Protein 6CQS (pdb70)

Secondary structure (DSSP, 8-state):
---EEEETTEEEEEEETTEEEEEEESSSEEEEEEEEETTTEEEEES--SSHHHHHHHHHHHHHHH---EEEEE--SSSHHHHTTHHHHHHTT--EEEEHHHHHHHHHHHHHHHHHHHHHT-STT-HHHHHHHHH------SEEE-GGG-EEEEETTEEEEEE--S-SSSTT--EEEETTTTEEEEETTS-SSS-----TT--TTTHHHHHHGGGGS--SEEEESSSS--STHHHHHHHHH--

B-factor: mean 25.51, std 10.82, range [8.37, 92.21]

Foldseek 3Di:
DDWDDLDPFWIWDCPDVQKIWIWGPLPATWTWIWHDDPQAAIEIFFAALALVVRVSVQVVCCVVRNHHQYAYEFQAQASLRHLNVVNCVVVVHAYEFEVVSVVCCVVCVVVVLVVVLVVQPDPPSVVSSVVSVPRDRDDGDHYDHQQVWDWDADPNFIKTWHFLQFALARRGIWIARLVQQEIERELLFDDDQDNPDRPHGDLVCSLVSLVVCVPRRHQWYHYGHDDDTGPCSSVSSNVNGD

Radius of gyration: 16.43 Å; Cα contacts (8 Å, |Δi|>4): 543; chains: 1; bounding box: 47×38×38 Å

Organism: Sediminispirochaeta smaragdinae (strain DSM 11293 / JCM 15392 / SEBR 4228) (NCBI:txid573413)

Sequence (242 aa):
YPVIRLNDELEVREILPNAFVITHKFPWGGNSLVVLIGEKYAVFVDTPYTPEATENVLDWINKQYGNRQFIEINTGYHVDNLGGNDALLHRNIPIIGSDKTVSSLLRERGEATRQLTMGWLEGPGNEKFLKRHETIPYVGPSQIFQLTEGYHFTVGDEPIEVFFPGETHAPDNIVVYFPERKILFGGCMLRVGNGTGNRADANMDTWKSSSVERLRDFDCVAVIPGHGIRFDPGVIENTISVLP

InterPro domains:
  IPR001279 Metallo-beta-lactamase [PF00753] (72-259)
  IPR001279 Metallo-beta-lactamase [SM00849] (63-259)
  IPR036866 Ribonuclease Z/Hydroxyacylglutathione hydrolase-like [G3DSA:3.60.15.10] (27-276)
  IPR036866 Ribonuclease Z/Hydroxyacylglutathione hydrolase-like [SSF56281] (45-274)
  IPR050855 Metallo-beta-lactamase type 2-like [PTHR42951] (67-264)

Solvent-accessible surface area: 10396 Å² total; per-residue (Å²): 132,120,44,60,163,47,60,146,38,0,14,0,24,74,17,49,108,60,0,0,0,0,6,0,82,8,38,109,26,5,2,1,0,0,0,5,5,62,146,135,67,0,0,0,0,1,3,3,6,0,16,76,2,0,73,60,0,0,74,35,0,25,150,92,70,37,129,29,112,7,33,0,0,0,1,0,3,25,10,15,1,0,0,0,0,26,7,0,81,132,86,136,17,52,2,11,0,0,58,76,0,43,35,7,22,162,123,94,2,100,63,26,18,103,99,17,24,42,185,2,131,31,136,61,38,106,119,32,50,133,63,0,86,73,1,46,42,29,23,11,66,99,94,18,120,18,108,136,13,89,128,30,90,5,47,136,11,42,0,44,2,70,31,1,17,60,0,22,1,16,0,3,0,0,0,17,0,40,116,60,78,1,0,0,1,0,4,0,1,40,46,44,137,30,17,34,92,131,75,20,24,42,59,137,50,0,54,62,4,0,60,144,0,126,135,39,83,22,81,6,0,0,0,1,51,27,75,85,4,61,52,26,0,11,81,32,0,13,83,35,8,116

Nearest PDB structures (foldseek):
  6cqs-assembly1_A  TM=1.004E+00  e=2.040E-53  Sediminispirochaeta smaragdinae DSM 11293
  4bp0-assembly1_A  TM=9.499E-01  e=7.002E-25  Pseudomonas aeruginosa
  5ls3-assembly1_B  TM=9.459E-01  e=1.353E-24  Pseudomonas aeruginosa
  5ls3-assembly2_A  TM=9.105E-01  e=5.697E-24  Pseudomonas aeruginosa
  6xci-assembly1_B  TM=8.335E-01  e=4.197E-17  Klebsiella pneumoniae

Structure (mmCIF, N/CA/C/O backbone):
data_6CQS
#
_entry.id   6CQS
#
_cell.length_a   73.601
_cell.length_b   73.601
_cell.length_c   108.784
_cell.angle_alpha   90.00
_cell.angle_beta   90.00
_cell.angle_gamma   90.00
#
_symmetry.space_group_name_H-M   'P 43 21 2'
#
loop_
_entity.id
_entity.type
_entity.pdbx_description
1 polymer Beta-lactamase
2 non-polymer 'ZINC ION'
3 water water
#
loop_
_atom_site.group_PDB
_atom_site.id
_atom_site.type_symbol
_atom_site.label_atom_id
_atom_site.label_alt_id
_atom_site.label_comp_id
_atom_site.label_asym_id
_atom_site.label_entity_id
_atom_site.label_seq_id
_atom_site.pdbx_PDB_ins_code
_atom_site.Cartn_x
_atom_site.Cartn_y
_atom_site.Cartn_z
_atom_site.occupancy
_atom_site.B_iso_or_equiv
_atom_site.auth_seq_id
_atom_site.auth_comp_id
_atom_site.auth_asym_id
_atom_site.auth_atom_id
_atom_site.pdbx_PDB_model_num
ATOM 1 N N . TYR A 1 5 ? 16.533 13.286 -4.293 1.00 35.75 21 TYR A N 1
ATOM 2 C CA . TYR A 1 5 ? 17.601 12.992 -5.221 1.00 30.65 21 TYR A CA 1
ATOM 3 C C . TYR A 1 5 ? 17.309 13.699 -6.534 1.00 23.36 21 TYR A C 1
ATOM 4 O O . TYR A 1 5 ? 16.142 13.848 -6.914 1.00 26.35 21 TYR A O 1
ATOM 13 N N . PRO A 1 6 ? 18.335 14.176 -7.223 1.00 27.56 22 PRO A N 1
ATOM 14 C CA . PRO A 1 6 ? 18.163 14.526 -8.635 1.00 23.14 22 PRO A CA 1
ATOM 15 C C . PRO A 1 6 ? 17.482 13.382 -9.367 1.00 23.50 22 PRO A C 1
ATOM 16 O O . PRO A 1 6 ? 17.748 12.211 -9.094 1.00 24.31 22 PRO A O 1
ATOM 20 N N . VAL A 1 7 ? 16.592 13.717 -10.297 1.00 19.80 23 VAL A N 1
ATOM 21 C CA . VAL A 1 7 ? 15.856 12.710 -11.054 1.00 18.91 23 VAL A CA 1
ATOM 22 C C . VAL A 1 7 ? 16.210 12.855 -12.519 1.00 22.05 23 VAL A C 1
ATOM 23 O O . VAL A 1 7 ? 16.020 13.931 -13.105 1.00 18.73 23 VAL A O 1
ATOM 27 N N . ILE A 1 8 ? 16.713 11.776 -13.113 1.00 21.97 24 ILE A N 1
ATOM 28 C CA . ILE A 1 8 ? 16.924 11.710 -14.551 1.00 22.42 24 ILE A CA 1
ATOM 29 C C . ILE A 1 8 ? 15.671 11.099 -15.163 1.00 22.67 24 ILE A C 1
ATOM 30 O O . ILE A 1 8 ? 15.313 9.959 -14.849 1.00 22.23 24 ILE A O 1
ATOM 35 N N . ARG A 1 9 ? 14.991 11.843 -16.030 1.00 18.42 25 ARG A N 1
ATOM 36 C CA . ARG A 1 9 ? 13.794 11.322 -16.689 1.00 19.09 25 ARG A CA 1
ATOM 37 C C . ARG A 1 9 ? 14.187 10.866 -18.089 1.00 21.85 25 ARG A C 1
ATOM 38 O O . ARG A 1 9 ? 14.352 11.679 -19.003 1.00 24.77 25 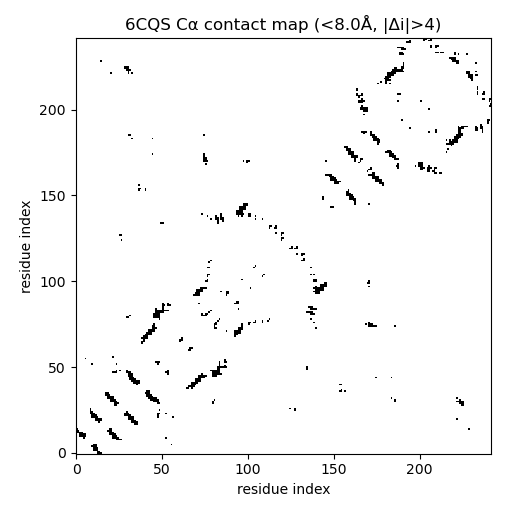ARG A O 1
ATOM 46 N N . LEU A 1 10 ? 14.372 9.555 -18.250 1.00 17.76 26 LEU A N 1
ATOM 47 C CA . LEU A 1 10 ? 14.745 9.050 -19.567 1.00 16.89 26 LEU A CA 1
ATOM 48 C C . LEU A 1 10 ? 13.598 9.237 -20.547 1.00 23.76 26 LEU A C 1
ATOM 49 O O . LEU A 1 10 ? 13.819 9.559 -21.717 1.00 25.61 26 LEU A O 1
ATOM 54 N N . ASN A 1 11 ? 12.383 9.080 -20.060 1.00 20.68 27 ASN A N 1
ATOM 55 C CA . ASN A 1 11 ? 11.184 9.315 -20.843 1.00 22.32 27 ASN A CA 1
ATOM 56 C C . ASN A 1 11 ? 10.014 9.505 -19.896 1.00 25.76 27 ASN A C 1
ATOM 57 O O . ASN A 1 11 ? 10.188 9.596 -18.709 1.00 23.24 27 ASN A O 1
ATOM 62 N N . ASP A 1 12 ? 8.808 9.501 -20.423 1.00 25.27 28 ASP A N 1
ATOM 63 C CA . ASP A 1 12 ? 7.631 9.711 -19.601 1.00 31.13 28 ASP A CA 1
ATOM 64 C C . ASP A 1 12 ? 7.375 8.649 -18.529 1.00 24.67 28 ASP A C 1
ATOM 65 O O . ASP A 1 12 ? 6.730 8.928 -17.534 1.00 30.79 28 ASP A O 1
ATOM 70 N N . GLU A 1 13 ? 7.800 7.422 -18.786 1.00 24.61 29 GLU A N 1
ATOM 71 C CA . GLU A 1 13 ? 7.595 6.325 -17.860 1.00 21.02 29 GLU A CA 1
ATOM 72 C C . GLU A 1 13 ? 8.807 5.945 -17.023 1.00 17.70 29 GLU A C 1
ATOM 73 O O . GLU A 1 13 ? 8.683 5.142 -16.140 1.00 17.46 29 GLU A O 1
ATOM 79 N N . LEU A 1 14 ? 9.959 6.527 -17.303 1.00 16.14 30 LEU A N 1
ATOM 80 C CA . LEU A 1 14 ? 11.177 6.075 -16.673 1.00 16.46 30 LEU A CA 1
ATOM 81 C C . LEU A 1 14 ? 12.008 7.100 -15.974 1.00 22.04 30 LEU A C 1
ATOM 82 O O . LEU A 1 14 ? 12.442 8.033 -16.564 1.00 19.20 30 LEU A O 1
ATOM 87 N N . GLU A 1 15 ? 12.267 6.847 -14.715 1.00 16.83 31 GLU A N 1
ATOM 88 C CA . GLU A 1 15 ? 13.065 7.741 -13.891 1.00 22.29 31 GLU A CA 1
ATOM 89 C C . GLU A 1 15 ? 14.266 6.990 -13.335 1.00 20.85 31 GLU A C 1
ATOM 90 O O . GLU A 1 15 ? 14.168 5.803 -13.006 1.00 18.86 31 GLU A O 1
ATOM 96 N N . VAL A 1 16 ? 15.390 7.697 -13.196 1.00 18.88 32 VAL A N 1
ATOM 97 C CA . VAL A 1 16 ? 16.620 7.136 -12.645 1.00 18.61 32 VAL A CA 1
ATOM 98 C C . VAL A 1 16 ? 17.140 8.055 -11.548 1.00 20.66 32 VAL A C 1
ATOM 99 O O . VAL A 1 16 ? 17.267 9.266 -11.757 1.00 18.49 32 VAL A O 1
ATOM 103 N N . ARG A 1 17 ? 17.466 7.484 -10.388 1.00 15.60 33 ARG A N 1
ATOM 104 C CA . ARG A 1 17 ? 18.044 8.267 -9.302 1.00 19.81 33 ARG A CA 1
ATOM 105 C C . ARG A 1 17 ? 19.360 7.640 -8.872 1.00 21.07 33 ARG A C 1
ATOM 106 O O . ARG A 1 17 ? 19.402 6.449 -8.552 1.00 16.96 33 ARG A O 1
ATOM 114 N N . GLU A 1 18 ? 20.434 8.432 -8.860 1.00 17.49 34 GLU A N 1
ATOM 115 C CA . GLU A 1 18 ? 21.726 7.951 -8.378 1.00 20.28 34 GLU A CA 1
ATOM 116 C C . GLU A 1 18 ? 21.748 8.132 -6.863 1.00 23.88 34 GLU A C 1
ATOM 117 O O . GLU A 1 18 ? 22.079 9.205 -6.355 1.00 25.75 34 GLU A O 1
ATOM 123 N N . ILE A 1 19 ? 21.391 7.085 -6.125 1.00 19.02 35 ILE A N 1
ATOM 124 C CA . ILE A 1 19 ? 21.201 7.266 -4.689 1.00 20.25 35 ILE A CA 1
ATOM 125 C C . ILE A 1 19 ? 22.505 7.166 -3.912 1.00 24.13 35 ILE A C 1
ATOM 126 O O . ILE A 1 19 ? 22.590 7.689 -2.794 1.00 24.29 35 ILE A O 1
ATOM 131 N N . LEU A 1 20 ? 23.510 6.509 -4.466 1.00 20.72 36 LEU A N 1
ATOM 132 C CA . LEU A 1 20 ? 24.866 6.464 -3.952 1.00 25.02 36 LEU A CA 1
ATOM 133 C C . LEU A 1 20 ? 25.759 6.504 -5.175 1.00 28.98 36 LEU A C 1
ATOM 134 O O . LEU A 1 20 ? 25.284 6.274 -6.295 1.00 26.06 36 LEU A O 1
ATOM 139 N N . PRO A 1 21 ? 27.051 6.819 -5.014 1.00 23.21 37 PRO A N 1
ATOM 140 C CA . PRO A 1 21 ? 27.934 6.801 -6.186 1.00 23.09 37 PRO A CA 1
ATOM 141 C C . PRO A 1 21 ? 27.821 5.492 -6.957 1.00 25.55 37 PRO A C 1
ATOM 142 O O . PRO A 1 21 ? 28.061 4.409 -6.415 1.00 24.55 37 PRO A O 1
ATOM 146 N N . ASN A 1 22 ? 27.408 5.592 -8.219 1.00 21.21 38 ASN A N 1
ATOM 147 C CA . ASN A 1 22 ? 27.338 4.470 -9.152 1.00 21.12 38 ASN A CA 1
ATOM 148 C C . ASN A 1 22 ? 26.259 3.457 -8.792 1.00 23.13 38 ASN A C 1
ATOM 149 O O . ASN A 1 22 ? 26.306 2.311 -9.255 1.00 21.31 38 ASN A O 1
ATOM 154 N N . ALA A 1 23 ? 25.271 3.852 -7.995 1.00 20.86 39 ALA A N 1
ATOM 155 C CA . ALA A 1 23 ? 24.131 3.000 -7.670 1.00 18.52 39 ALA A CA 1
ATOM 156 C C . ALA A 1 23 ? 22.863 3.737 -8.062 1.00 16.38 39 ALA A C 1
ATOM 157 O O . ALA A 1 23 ? 22.565 4.802 -7.510 1.00 19.23 39 ALA A O 1
ATOM 159 N N . PHE A 1 24 ? 22.118 3.172 -9.007 1.00 16.64 40 PHE A N 1
ATOM 160 C CA . PHE A 1 24 ? 21.001 3.856 -9.646 1.00 17.86 40 PHE A CA 1
ATOM 161 C C . PHE A 1 24 ? 19.720 3.083 -9.392 1.00 17.52 40 PHE A C 1
ATOM 162 O O . PHE A 1 24 ? 19.611 1.916 -9.788 1.00 16.79 40 PHE A O 1
ATOM 170 N N . VAL A 1 25 ? 18.745 3.725 -8.756 1.00 13.68 41 VAL A N 1
ATOM 171 C CA . VAL A 1 25 ? 17.408 3.147 -8.667 1.00 14.37 41 VAL A CA 1
ATOM 172 C C . VAL A 1 25 ? 16.620 3.553 -9.903 1.00 15.61 41 VAL A C 1
ATOM 173 O O . VAL A 1 25 ? 16.474 4.745 -10.208 1.00 17.80 41 VAL A O 1
ATOM 177 N N . ILE A 1 26 ? 16.118 2.555 -10.608 1.00 13.20 42 ILE A N 1
ATOM 178 C CA . ILE A 1 26 ? 15.337 2.722 -11.821 1.00 13.49 42 ILE A CA 1
ATOM 179 C C . ILE A 1 26 ? 13.878 2.583 -11.436 1.00 14.46 42 ILE A C 1
ATOM 180 O O . ILE A 1 26 ? 13.467 1.519 -10.959 1.00 15.13 42 ILE A O 1
ATOM 185 N N . THR A 1 27 ? 13.082 3.626 -11.664 1.00 14.11 43 THR A N 1
ATOM 186 C CA . THR A 1 27 ? 11.655 3.567 -11.373 1.00 12.69 43 THR A CA 1
ATOM 187 C C . THR A 1 27 ? 10.914 3.622 -12.691 1.00 16.63 43 THR A C 1
ATOM 188 O O . THR A 1 27 ? 10.993 4.617 -13.426 1.00 17.80 43 THR A O 1
ATOM 192 N N . HIS A 1 28 ? 10.229 2.533 -13.004 1.00 13.90 44 HIS A N 1
ATOM 193 C CA . HIS A 1 28 ? 9.430 2.433 -14.212 1.00 12.62 44 HIS A CA 1
ATOM 194 C C . HIS A 1 28 ? 7.965 2.500 -13.803 1.00 15.59 44 HIS A C 1
ATOM 195 O O . HIS A 1 28 ? 7.528 1.746 -12.929 1.00 15.63 44 HIS A O 1
ATOM 202 N N . LYS A 1 29 ? 7.207 3.396 -14.411 1.00 14.37 45 LYS A N 1
ATOM 203 C CA . LYS A 1 29 ? 5.812 3.553 -14.090 1.00 15.32 45 LYS A CA 1
ATOM 204 C C . LYS A 1 29 ? 5.004 2.935 -15.191 1.00 19.06 45 LYS A C 1
ATOM 205 O O . LYS A 1 29 ? 4.915 3.483 -16.262 1.00 18.91 45 LYS A O 1
ATOM 211 N N . PHE A 1 30 ? 4.393 1.796 -14.909 1.00 15.11 46 PHE A N 1
ATOM 212 C CA . PHE A 1 30 ? 3.692 1.102 -15.961 1.00 16.16 46 PHE A CA 1
ATOM 213 C C . PHE A 1 30 ? 2.430 0.320 -15.610 1.00 18.48 46 PHE A C 1
ATOM 214 O O . PHE A 1 30 ? 2.364 -0.855 -15.851 1.00 18.37 46 PHE A O 1
ATOM 222 N N . PRO A 1 31 ? 1.413 1.004 -15.074 1.00 17.77 47 PRO A N 1
ATOM 223 C CA . PRO A 1 31 ? 1.367 2.434 -14.760 1.00 18.45 47 PRO A CA 1
ATOM 224 C C . PRO A 1 31 ? 1.907 2.726 -13.362 1.00 17.84 47 PRO A C 1
ATOM 225 O O . PRO A 1 31 ? 2.365 3.837 -13.130 1.00 19.42 47 PRO A O 1
ATOM 229 N N . TRP A 1 32 ? 1.843 1.737 -12.465 1.00 17.83 48 TRP A N 1
ATOM 230 C CA . TRP A 1 32 ? 2.406 1.859 -11.124 1.00 21.17 48 TRP A CA 1
ATOM 231 C C . TRP A 1 32 ? 3.919 2.000 -11.175 1.00 19.14 48 TRP A C 1
ATOM 232 O O . TRP A 1 32 ? 4.594 1.407 -12.020 1.00 18.84 48 TRP A O 1
ATOM 243 N N . GLY A 1 33 ? 4.465 2.696 -10.205 1.00 15.87 49 GLY A N 1
ATOM 244 C CA . GLY A 1 33 ? 5.885 2.789 -10.162 1.00 16.50 49 GLY A CA 1
ATOM 245 C C . GLY A 1 33 ? 6.487 1.544 -9.528 1.00 21.17 49 GLY A C 1
ATOM 246 O O . GLY A 1 33 ? 6.077 1.117 -8.486 1.00 17.18 49 GLY A O 1
ATOM 247 N N . GLY A 1 34 ? 7.422 0.930 -10.229 1.00 15.28 50 GLY A N 1
ATOM 248 C CA . GLY A 1 34 ? 8.176 -0.186 -9.686 1.00 14.12 50 GLY A CA 1
ATOM 249 C C . GLY A 1 34 ? 9.668 0.060 -9.816 1.00 15.70 50 GLY A C 1
ATOM 250 O O . GLY A 1 34 ? 10.128 0.694 -10.763 1.00 16.89 50 GLY A O 1
ATOM 251 N N . ASN A 1 35 ? 10.427 -0.467 -8.852 1.00 13.67 51 ASN A N 1
ATOM 252 C CA . ASN A 1 35 ? 11.860 -0.189 -8.758 1.00 12.34 51 ASN A CA 1
ATOM 253 C C . ASN A 1 35 ? 12.735 -1.370 -9.170 1.00 14.25 51 ASN A C 1
ATOM 254 O O . ASN A 1 35 ? 12.418 -2.533 -8.891 1.00 14.48 51 ASN A O 1
ATOM 259 N N . SER A 1 36 ? 13.867 -1.040 -9.796 1.00 12.26 52 SER A N 1
ATOM 260 C CA . SER A 1 36 ? 14.973 -1.958 -10.012 1.00 11.29 52 SER A CA 1
ATOM 261 C C . SER A 1 36 ? 16.250 -1.164 -9.742 1.00 12.39 52 SER A C 1
ATOM 262 O O . SER A 1 36 ? 16.212 0.049 -9.510 1.00 14.50 52 SER A O 1
ATOM 265 N N . LEU A 1 37 ? 17.390 -1.842 -9.774 1.00 11.88 53 LEU A N 1
ATOM 266 C CA . LEU A 1 37 ? 18.632 -1.209 -9.334 1.00 12.33 53 LEU A CA 1
ATOM 267 C C . LEU A 1 37 ? 19.764 -1.591 -10.276 1.00 16.61 53 LEU A C 1
ATOM 268 O O . LEU A 1 37 ? 19.896 -2.768 -10.622 1.00 15.32 53 LEU A O 1
ATOM 273 N N . VAL A 1 38 ? 20.577 -0.611 -10.678 1.00 14.94 54 VAL A N 1
ATOM 274 C CA . VAL A 1 38 ? 21.809 -0.855 -11.432 1.00 13.52 54 VAL A CA 1
ATOM 275 C C . VAL A 1 38 ? 22.983 -0.387 -10.577 1.00 18.23 54 VAL A C 1
ATOM 276 O O . VAL A 1 38 ? 23.012 0.774 -10.147 1.00 16.65 54 VAL A O 1
ATOM 280 N N . VAL A 1 39 ? 23.945 -1.279 -10.337 1.00 15.18 55 VAL A N 1
ATOM 281 C CA . VAL A 1 39 ? 25.172 -0.944 -9.610 1.00 15.52 55 VAL A CA 1
ATOM 282 C C . VAL A 1 39 ? 26.336 -1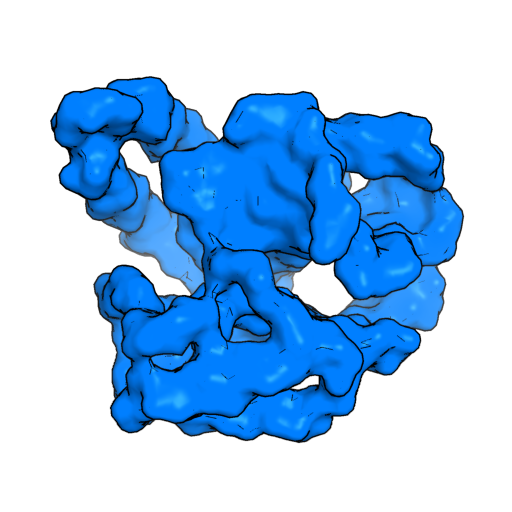.142 -10.569 1.00 17.48 55 VAL A C 1
ATOM 283 O O . VAL A 1 39 ? 26.535 -2.250 -11.080 1.00 17.58 55 VAL A O 1
ATOM 287 N N . LEU A 1 40 ? 27.107 -0.079 -10.812 1.00 17.73 56 LEU A N 1
ATOM 288 C CA . LEU A 1 40 ? 28.287 -0.188 -11.671 1.00 17.66 56 LEU A CA 1
ATOM 289 C C . LEU A 1 40 ? 29.474 -0.708 -10.869 1.00 22.37 56 LEU A C 1
ATOM 290 O O . LEU A 1 40 ? 29.755 -0.221 -9.772 1.00 21.93 56 LEU A O 1
ATOM 295 N N . ILE A 1 41 ? 30.184 -1.699 -11.390 1.00 23.44 57 ILE A N 1
ATOM 296 C CA . ILE A 1 41 ? 31.303 -2.316 -10.676 1.00 23.04 57 ILE A CA 1
ATOM 297 C C . ILE A 1 41 ? 32.532 -2.240 -11.531 1.00 24.69 57 ILE A C 1
ATOM 298 O O . ILE A 1 41 ? 32.547 -2.729 -12.629 1.00 23.92 57 ILE A O 1
ATOM 303 N N . GLY A 1 42 ? 33.546 -1.511 -11.068 1.00 25.49 58 GLY A N 1
ATOM 304 C CA . GLY A 1 42 ? 34.714 -1.265 -11.885 1.00 29.74 58 GLY A CA 1
ATOM 305 C C . GLY A 1 42 ? 34.362 -0.446 -13.113 1.00 28.01 58 GLY A C 1
ATOM 306 O O . GLY A 1 42 ? 33.398 0.328 -13.137 1.00 27.02 58 GLY A O 1
ATOM 307 N N . GLU A 1 43 ? 35.102 -0.663 -14.184 1.00 28.61 59 GLU A N 1
ATOM 308 C CA . GLU A 1 43 ? 34.824 0.043 -15.415 1.00 33.48 59 GLU A CA 1
ATOM 309 C C . GLU A 1 43 ? 34.103 -0.832 -16.427 1.00 26.23 59 GLU A C 1
ATOM 310 O O . GLU A 1 43 ? 33.609 -0.359 -17.408 1.00 29.01 59 GLU A O 1
ATOM 316 N N . LYS A 1 44 ? 33.983 -2.104 -16.130 1.00 24.60 60 LYS A N 1
ATOM 317 C CA . LYS A 1 44 ? 33.524 -3.021 -17.154 1.00 29.28 60 LYS A CA 1
ATOM 318 C C . LYS A 1 44 ? 32.234 -3.753 -16.817 1.00 25.34 60 LYS A C 1
ATOM 319 O O . LYS A 1 44 ? 31.653 -4.372 -17.716 1.00 22.16 60 LYS A O 1
ATOM 325 N N . TYR A 1 45 ? 31.756 -3.689 -15.577 1.00 20.47 61 TYR A N 1
ATOM 326 C CA . TYR A 1 45 ? 30.648 -4.523 -15.137 1.00 18.83 61 TYR A CA 1
ATOM 327 C C . TYR A 1 45 ? 29.494 -3.696 -14.585 1.00 17.91 61 TYR A C 1
ATOM 328 O O . TYR A 1 45 ? 29.635 -2.520 -14.243 1.00 23.53 61 TYR A O 1
ATOM 337 N N . ALA A 1 46 ? 28.338 -4.345 -14.493 1.00 18.85 62 ALA A N 1
ATOM 338 C CA . ALA A 1 46 ? 27.180 -3.739 -13.854 1.00 17.49 62 ALA A CA 1
ATOM 339 C C . ALA A 1 46 ? 26.266 -4.861 -13.404 1.00 18.25 62 ALA A C 1
ATOM 340 O O . ALA A 1 46 ? 26.130 -5.865 -14.100 1.00 20.19 62 ALA A O 1
ATOM 342 N N . VAL A 1 47 ? 25.668 -4.700 -12.232 1.00 13.54 63 VAL A N 1
ATOM 343 C CA . VAL A 1 47 ? 24.684 -5.640 -11.720 1.00 16.58 63 VAL A CA 1
ATOM 344 C C . VAL A 1 47 ? 23.330 -4.947 -11.746 1.00 17.14 63 VAL A C 1
ATOM 345 O O . VAL A 1 47 ? 23.197 -3.810 -11.285 1.00 17.00 63 VAL A O 1
ATOM 349 N N . PHE A 1 48 ? 22.340 -5.636 -12.298 1.00 13.07 64 PHE A N 1
ATOM 350 C CA . PHE A 1 48 ? 20.966 -5.174 -12.450 1.00 13.30 64 PHE A CA 1
ATOM 351 C C . PHE A 1 48 ? 20.117 -6.057 -11.549 1.00 14.98 64 PHE A C 1
ATOM 352 O O . PHE A 1 48 ? 20.086 -7.278 -11.740 1.00 15.29 64 PHE A O 1
ATOM 360 N N . VAL A 1 49 ? 19.470 -5.468 -10.545 1.00 12.71 65 VAL A N 1
ATOM 361 C CA . VAL A 1 49 ? 18.601 -6.218 -9.644 1.00 11.51 65 VAL A CA 1
ATOM 362 C C . VAL A 1 49 ? 17.169 -5.846 -10.007 1.00 13.04 65 VAL A C 1
ATOM 363 O O . VAL A 1 49 ? 16.801 -4.665 -9.974 1.00 13.42 65 VAL A O 1
ATOM 367 N N . ASP A 1 50 ? 16.442 -6.849 -10.463 1.00 13.97 66 ASP A N 1
ATOM 368 C CA . ASP A 1 50 ? 15.106 -6.701 -10.984 1.00 13.33 66 ASP A CA 1
ATOM 369 C C . ASP A 1 50 ? 15.225 -5.990 -12.338 1.00 14.41 66 ASP A C 1
ATOM 370 O O . ASP A 1 50 ? 16.285 -5.629 -12.785 1.00 13.40 66 ASP A O 1
ATOM 375 N N . THR A 1 51 ? 14.086 -5.754 -12.954 1.00 13.36 67 THR A N 1
ATOM 376 C CA . THR A 1 51 ? 14.063 -5.040 -14.208 1.00 12.25 67 THR A CA 1
ATOM 377 C C . THR A 1 51 ? 12.838 -4.166 -14.238 1.00 12.76 67 THR A C 1
ATOM 378 O O . THR A 1 51 ? 11.957 -4.271 -13.390 1.00 13.19 67 THR A O 1
ATOM 382 N N . PRO A 1 52 ? 12.743 -3.318 -15.270 1.00 13.22 68 PRO A N 1
ATOM 383 C CA . PRO A 1 52 ? 11.508 -2.560 -15.460 1.00 12.63 68 PRO A CA 1
ATOM 384 C C . PRO A 1 52 ? 10.400 -3.490 -16.001 1.00 15.53 68 PRO A C 1
ATOM 385 O O . PRO A 1 52 ? 10.614 -4.613 -16.464 1.00 25.15 68 PRO A O 1
ATOM 389 N N . TYR A 1 53 ? 9.182 -2.996 -15.998 1.00 13.74 69 TYR A N 1
ATOM 390 C CA . TYR A 1 53 ? 8.083 -3.837 -16.431 1.00 13.94 69 TYR A CA 1
ATOM 391 C C . TYR A 1 53 ? 8.201 -4.393 -17.852 1.00 17.08 69 TYR A C 1
ATOM 392 O O . TYR A 1 53 ? 7.628 -5.416 -18.151 1.00 14.53 69 TYR A O 1
ATOM 401 N N . THR A 1 54 ? 8.940 -3.716 -18.712 1.00 12.16 70 THR A N 1
ATOM 402 C CA . THR A 1 54 ? 8.928 -4.113 -20.111 1.00 13.58 70 THR A CA 1
ATOM 403 C C . THR A 1 54 ? 10.338 -4.267 -20.655 1.00 14.38 70 THR A C 1
ATOM 404 O O . THR A 1 54 ? 11.272 -3.622 -20.172 1.00 13.53 70 THR A O 1
ATOM 408 N N . PRO A 1 55 ? 10.507 -5.092 -21.695 1.00 13.49 71 PRO A N 1
ATOM 409 C CA . PRO A 1 55 ? 11.818 -5.155 -22.365 1.00 12.93 71 PRO A CA 1
ATOM 410 C C . PRO A 1 55 ? 12.254 -3.817 -22.946 1.00 13.68 71 PRO A C 1
ATOM 411 O O . PRO A 1 55 ? 13.439 -3.469 -22.845 1.00 14.16 71 PRO A O 1
ATOM 415 N N . GLU A 1 56 ? 11.332 -3.065 -23.529 1.00 13.58 72 GLU A N 1
ATOM 416 C CA . GLU A 1 56 ? 11.694 -1.779 -24.109 1.00 15.49 72 GLU A CA 1
ATOM 417 C C . GLU A 1 56 ? 12.233 -0.786 -23.065 1.00 15.31 72 GLU A C 1
ATOM 418 O O . GLU A 1 56 ? 13.190 -0.086 -23.301 1.00 15.11 72 GLU A O 1
ATOM 424 N N . ALA A 1 57 ? 11.585 -0.720 -21.918 1.00 14.35 73 ALA A N 1
ATOM 425 C CA . ALA A 1 57 ? 12.103 0.144 -20.861 1.00 16.46 73 ALA A CA 1
ATOM 426 C C . ALA A 1 57 ? 13.453 -0.356 -20.370 1.00 16.75 73 ALA A C 1
ATOM 427 O O . ALA A 1 57 ? 14.354 0.440 -20.072 1.00 14.49 73 ALA A O 1
ATOM 429 N N . THR A 1 58 ? 13.609 -1.674 -20.278 1.00 12.25 74 THR A N 1
ATOM 430 C CA . THR A 1 58 ? 14.888 -2.239 -19.861 1.00 12.78 74 THR A CA 1
ATOM 431 C C . THR A 1 58 ? 15.986 -1.885 -20.855 1.00 12.61 74 THR A C 1
ATOM 432 O O . THR A 1 58 ? 17.079 -1.468 -20.460 1.00 13.69 74 THR A O 1
ATOM 436 N N . GLU A 1 59 ? 15.689 -1.984 -22.151 1.00 13.80 75 GLU A N 1
ATOM 437 C CA . GLU A 1 59 ? 16.643 -1.554 -23.172 1.00 16.50 75 GLU A CA 1
ATOM 438 C C . GLU A 1 59 ? 17.017 -0.087 -23.016 1.00 17.13 75 GLU A C 1
ATOM 439 O O . GLU A 1 59 ? 18.185 0.282 -23.178 1.00 17.10 75 GLU A O 1
ATOM 445 N N . ASN A 1 60 ? 16.039 0.771 -22.724 1.00 15.45 76 ASN A N 1
ATOM 446 C CA . ASN A 1 60 ? 16.349 2.183 -22.522 1.00 17.07 76 ASN A CA 1
ATOM 447 C C . ASN A 1 60 ? 17.360 2.366 -21.402 1.00 18.78 76 ASN A C 1
ATOM 448 O O . ASN A 1 60 ? 18.283 3.184 -21.516 1.00 15.82 76 ASN A O 1
ATOM 453 N N . VAL A 1 61 ? 17.201 1.611 -20.310 1.00 15.50 77 VAL A N 1
ATOM 454 C CA . VAL A 1 61 ? 18.133 1.712 -19.189 1.00 14.01 77 VAL A CA 1
ATOM 455 C C . VAL A 1 61 ? 19.508 1.205 -19.590 1.00 15.34 77 VAL A C 1
ATOM 456 O O . VAL A 1 61 ? 20.525 1.853 -19.315 1.00 15.21 77 VAL A O 1
ATOM 460 N N . LEU A 1 62 ? 19.563 0.027 -20.224 1.00 15.07 78 LEU A N 1
ATOM 461 C CA . LEU A 1 62 ? 20.848 -0.531 -20.642 1.00 18.08 78 LEU A CA 1
ATOM 462 C C . LEU A 1 62 ? 21.591 0.430 -21.562 1.00 19.71 78 LEU A C 1
ATOM 463 O O . LEU A 1 62 ? 22.797 0.660 -21.397 1.00 17.50 78 LEU A O 1
ATOM 468 N N . ASP A 1 63 ? 20.887 0.998 -22.546 1.00 14.28 79 ASP A N 1
ATOM 469 C CA . ASP A 1 63 ? 21.538 1.907 -23.494 1.00 15.16 79 ASP A CA 1
ATOM 470 C C . ASP A 1 63 ? 22.043 3.158 -22.797 1.00 19.51 79 ASP A C 1
ATOM 471 O O . ASP A 1 63 ? 23.121 3.673 -23.121 1.00 18.27 79 ASP A O 1
ATOM 476 N N . TRP A 1 64 ? 21.266 3.682 -21.853 1.00 16.46 80 TRP A N 1
ATOM 477 C CA . TRP A 1 64 ? 21.687 4.891 -21.158 1.00 15.90 80 TRP A CA 1
ATOM 478 C C . TRP A 1 64 ? 22.936 4.630 -20.327 1.00 18.25 80 TRP A C 1
ATOM 479 O O . TRP A 1 64 ? 23.909 5.394 -20.386 1.00 18.48 80 TRP A O 1
ATOM 490 N N . ILE A 1 65 ? 22.926 3.542 -19.551 1.00 15.71 81 ILE A N 1
ATOM 491 C CA . ILE A 1 65 ? 24.083 3.193 -18.730 1.00 18.52 81 ILE A CA 1
ATOM 492 C C . ILE A 1 65 ? 25.321 3.025 -19.601 1.00 17.25 81 ILE A C 1
ATOM 493 O O . ILE A 1 65 ? 26.406 3.527 -19.275 1.00 19.80 81 ILE A O 1
ATOM 498 N N . ASN A 1 66 ? 25.180 2.297 -20.713 1.00 16.02 82 ASN A N 1
ATOM 499 C CA . ASN A 1 66 ? 26.324 2.017 -21.573 1.00 16.42 82 ASN A CA 1
ATOM 500 C C . ASN A 1 66 ? 26.891 3.293 -22.181 1.00 22.59 82 ASN A C 1
ATOM 501 O O . ASN A 1 66 ? 28.116 3.453 -22.270 1.00 23.85 82 ASN A O 1
ATOM 506 N N . LYS A 1 67 ? 26.013 4.195 -22.586 1.00 24.20 83 LYS A N 1
ATOM 507 C CA . LYS A 1 67 ? 26.446 5.444 -23.185 1.00 27.16 83 LYS A CA 1
ATOM 508 C C . LYS A 1 67 ? 27.049 6.415 -22.172 1.00 22.85 83 LYS A C 1
ATOM 509 O O . LYS A 1 67 ? 27.985 7.142 -22.494 1.00 24.52 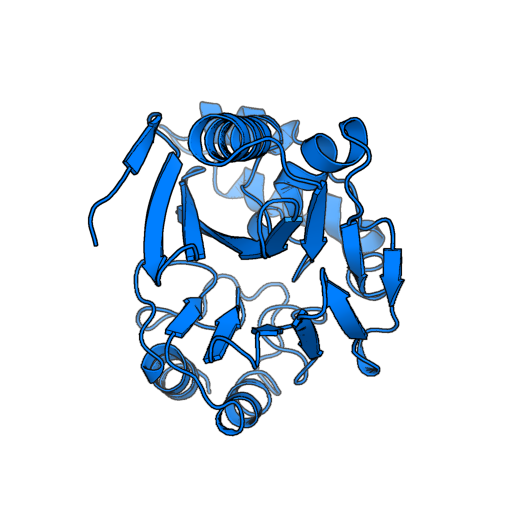83 LYS A O 1
ATOM 515 N N . GLN A 1 68 ? 26.527 6.416 -20.950 1.00 18.12 84 GLN A N 1
ATOM 516 C CA . GLN A 1 68 ? 27.017 7.338 -19.928 1.00 21.31 84 GLN A CA 1
ATOM 517 C C . GLN A 1 68 ? 28.275 6.823 -19.249 1.00 23.04 84 GLN A C 1
ATOM 518 O O . GLN A 1 68 ? 29.123 7.626 -18.833 1.00 22.32 84 GLN A O 1
ATOM 524 N N . TYR A 1 69 ? 28.420 5.502 -19.120 1.00 19.43 85 TYR A N 1
ATOM 525 C CA . TYR A 1 69 ? 29.468 4.927 -18.284 1.00 21.90 85 TYR A CA 1
ATOM 526 C C . TYR A 1 69 ? 30.348 3.915 -19.010 1.00 23.99 85 TYR A C 1
ATOM 527 O O . TYR A 1 69 ? 31.206 3.295 -18.372 1.00 26.97 85 TYR A O 1
ATOM 536 N N . GLY A 1 70 ? 30.196 3.761 -20.320 1.00 23.23 86 GLY A N 1
ATOM 537 C CA . GLY A 1 70 ? 30.976 2.779 -21.049 1.00 26.02 86 GLY A CA 1
ATOM 538 C C . GLY A 1 70 ? 30.249 1.453 -21.109 1.00 24.89 86 GLY A C 1
ATOM 539 O O . GLY A 1 70 ? 29.532 1.104 -20.166 1.00 21.93 86 GLY A O 1
ATOM 540 N N . ASN A 1 71 ? 30.401 0.721 -22.215 1.00 25.53 87 ASN A N 1
ATOM 541 C CA . ASN A 1 71 ? 29.694 -0.548 -22.366 1.00 27.69 87 ASN A CA 1
ATOM 542 C C . ASN A 1 71 ? 30.032 -1.488 -21.220 1.00 25.63 87 ASN A C 1
ATOM 543 O O . ASN A 1 71 ? 31.202 -1.661 -20.867 1.00 25.10 87 ASN A O 1
ATOM 548 N N . ARG A 1 72 ? 29.001 -2.085 -20.629 1.00 19.78 88 ARG A N 1
ATOM 549 C CA . ARG A 1 72 ? 29.160 -2.947 -19.470 1.00 21.99 88 ARG A CA 1
ATOM 550 C C . ARG A 1 72 ? 28.774 -4.383 -19.795 1.00 20.80 88 ARG A C 1
ATOM 551 O O . ARG A 1 72 ? 27.873 -4.644 -20.600 1.00 21.84 88 ARG A O 1
ATOM 559 N N . GLN A 1 73 ? 29.466 -5.316 -19.148 1.00 17.98 89 GLN A N 1
ATOM 560 C CA . GLN A 1 73 ? 28.979 -6.683 -19.032 1.00 21.71 89 GLN A CA 1
ATOM 561 C C . GLN A 1 73 ? 27.987 -6.705 -17.870 1.00 20.04 89 GLN A C 1
ATOM 562 O O . GLN A 1 73 ? 28.371 -6.522 -16.707 1.00 20.64 89 GLN A O 1
ATOM 568 N N . PHE A 1 74 ? 26.704 -6.870 -18.183 1.00 18.62 90 PHE A N 1
ATOM 569 C CA . PHE A 1 74 ? 25.651 -6.860 -17.175 1.00 18.05 90 PHE A CA 1
ATOM 570 C C . PHE A 1 74 ? 25.405 -8.257 -16.633 1.00 16.53 90 PHE A C 1
ATOM 571 O O . PHE A 1 74 ? 25.590 -9.255 -17.327 1.00 19.07 90 PHE A O 1
ATOM 579 N N . ILE A 1 75 ? 24.947 -8.311 -15.391 1.00 14.66 91 ILE A N 1
ATOM 580 C CA . ILE A 1 75 ? 24.393 -9.510 -14.781 1.00 18.38 91 ILE A CA 1
ATOM 581 C C . ILE A 1 75 ? 23.103 -9.096 -14.096 1.00 16.96 91 ILE A C 1
ATOM 582 O O . ILE A 1 75 ? 23.091 -8.110 -13.352 1.00 19.75 91 ILE A O 1
ATOM 587 N N . GLU A 1 76 ? 22.027 -9.829 -14.314 1.00 14.75 92 GLU A N 1
ATOM 588 C CA . GLU A 1 76 ? 20.766 -9.513 -13.682 1.00 12.46 92 GLU A CA 1
ATOM 589 C C . GLU A 1 76 ? 20.410 -10.546 -12.627 1.00 14.79 92 GLU A C 1
ATOM 590 O O . GLU A 1 76 ? 20.709 -11.688 -12.782 1.00 14.28 92 GLU A O 1
ATOM 596 N N . ILE A 1 77 ? 19.779 -10.092 -11.559 1.00 12.90 93 ILE A N 1
ATOM 597 C CA . ILE A 1 77 ? 19.248 -10.959 -10.510 1.00 11.99 93 ILE A CA 1
ATOM 598 C C . ILE A 1 77 ? 17.763 -10.642 -10.354 1.00 12.99 93 ILE A C 1
ATOM 599 O O . ILE A 1 77 ? 17.408 -9.555 -9.875 1.00 14.88 93 ILE A O 1
ATOM 604 N N . ASN A 1 78 ? 16.898 -11.583 -10.758 1.00 13.69 94 ASN A N 1
ATOM 605 C CA . ASN A 1 78 ? 15.454 -11.468 -10.523 1.00 14.08 94 ASN A CA 1
ATOM 606 C C . ASN A 1 78 ? 15.139 -11.730 -9.052 1.00 15.02 94 ASN A C 1
ATOM 607 O O . ASN A 1 78 ? 15.510 -12.784 -8.523 1.00 17.08 94 ASN A O 1
ATOM 612 N N . THR A 1 79 ? 14.410 -10.826 -8.391 1.00 13.21 95 THR A N 1
ATOM 613 C CA . THR A 1 79 ? 14.085 -11.061 -6.981 1.00 12.34 95 THR A CA 1
ATOM 614 C C . THR A 1 79 ? 12.677 -11.593 -6.773 1.00 16.55 95 THR A C 1
ATOM 615 O O . THR A 1 79 ? 12.245 -11.736 -5.628 1.00 16.99 95 THR A O 1
ATOM 619 N N . GLY A 1 80 ? 11.966 -11.901 -7.848 1.00 14.35 96 GLY A N 1
ATOM 620 C CA . GLY A 1 80 ? 10.642 -12.489 -7.781 1.00 15.62 96 GLY A CA 1
ATOM 621 C C . GLY A 1 80 ? 10.244 -12.844 -9.196 1.00 17.90 96 GLY A C 1
ATOM 622 O O . GLY A 1 80 ? 11.027 -12.682 -10.139 1.00 16.99 96 GLY A O 1
ATOM 623 N N . TYR A 1 81 ? 9.030 -13.346 -9.365 1.00 16.34 97 TYR A N 1
ATOM 624 C CA . TYR A 1 81 ? 8.551 -13.756 -10.663 1.00 15.67 97 TYR A CA 1
ATOM 625 C C . TYR A 1 81 ? 7.520 -12.833 -11.277 1.00 21.28 97 TYR A C 1
ATOM 626 O O . TYR A 1 81 ? 7.045 -13.060 -12.362 1.00 17.32 97 TYR A O 1
ATOM 635 N N . HIS A 1 82 ? 7.176 -11.779 -10.567 1.00 15.37 98 HIS A N 1
ATOM 636 C CA . HIS A 1 82 ? 6.156 -10.922 -11.102 1.00 17.19 98 HIS A CA 1
ATOM 637 C C . HIS A 1 82 ? 6.669 -10.030 -12.211 1.00 16.40 98 HIS A C 1
ATOM 638 O O . HIS A 1 82 ? 7.838 -9.841 -12.355 1.00 15.92 98 HIS A O 1
ATOM 645 N N . VAL A 1 83 ? 5.759 -9.397 -12.935 1.00 16.37 99 VAL A N 1
ATOM 646 C CA . VAL A 1 83 ? 6.144 -8.529 -14.038 1.00 15.96 99 VAL A CA 1
ATOM 647 C C . VAL A 1 83 ? 7.006 -7.339 -13.594 1.00 15.44 99 VAL A C 1
ATOM 648 O O . VAL A 1 83 ? 7.857 -6.899 -14.299 1.00 14.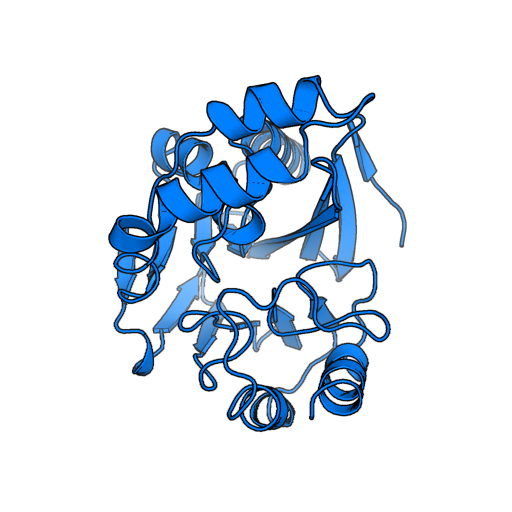84 99 VAL A O 1
ATOM 652 N N . ASP A 1 84 ? 6.829 -6.905 -12.351 1.00 13.41 100 ASP A N 1
ATOM 653 C CA . ASP A 1 84 ? 7.662 -5.818 -11.847 1.00 13.96 100 ASP A CA 1
ATOM 654 C C . ASP A 1 84 ? 9.041 -6.307 -11.383 1.00 18.89 100 ASP A C 1
ATOM 655 O O . ASP A 1 84 ? 9.889 -5.490 -11.035 1.00 16.92 100 ASP A O 1
ATOM 660 N N . ASN A 1 85 ? 9.256 -7.625 -11.320 1.00 14.09 101 ASN A N 1
ATOM 661 C CA . ASN A 1 85 ? 10.589 -8.080 -11.036 1.00 12.11 101 ASN A CA 1
ATOM 662 C C . ASN A 1 85 ? 11.343 -8.470 -12.284 1.00 16.55 101 ASN A C 1
ATOM 663 O O . ASN A 1 85 ? 12.521 -8.279 -12.385 1.00 14.19 101 ASN A O 1
ATOM 668 N N . LEU A 1 86 ? 10.641 -9.086 -13.220 1.00 13.97 102 LEU A N 1
ATOM 669 C CA . LEU A 1 86 ? 11.324 -9.619 -14.394 1.00 10.94 102 LEU A CA 1
ATOM 670 C C . LEU A 1 86 ? 10.729 -9.377 -15.774 1.00 13.21 102 LEU A C 1
ATOM 671 O O . LEU A 1 86 ? 11.124 -9.989 -16.734 1.00 12.69 102 LEU A O 1
ATOM 676 N N . GLY A 1 87 ? 9.821 -8.435 -15.840 1.00 13.15 103 GLY A N 1
ATOM 677 C CA . GLY A 1 87 ? 9.133 -8.095 -17.079 1.00 14.82 103 GLY A CA 1
ATOM 678 C C . GLY A 1 87 ? 10.063 -7.697 -18.207 1.00 18.85 103 GLY A C 1
ATOM 679 O O . GLY A 1 87 ? 9.698 -7.800 -19.382 1.00 15.88 103 GLY A O 1
ATOM 680 N N . GLY A 1 88 ? 11.264 -7.241 -17.876 1.00 12.90 104 GLY A N 1
ATOM 681 C CA . GLY A 1 88 ? 12.247 -6.870 -18.880 1.00 12.46 104 GLY A CA 1
ATOM 682 C C . GLY A 1 88 ? 13.255 -7.945 -19.246 1.00 14.22 104 GLY A C 1
ATOM 683 O O . GLY A 1 88 ? 14.182 -7.672 -20.017 1.00 13.96 104 GLY A O 1
ATOM 684 N N . ASN A 1 89 ? 13.117 -9.159 -18.706 1.00 11.42 105 ASN A N 1
ATOM 685 C CA . ASN A 1 89 ? 14.102 -10.214 -18.954 1.00 11.28 105 ASN A CA 1
ATOM 686 C C . ASN A 1 89 ? 14.367 -10.466 -20.441 1.00 12.51 105 ASN A C 1
ATOM 687 O O . ASN A 1 89 ? 15.484 -10.833 -20.811 1.00 13.30 105 ASN A O 1
ATOM 692 N N . ASP A 1 90 ? 13.370 -10.317 -21.316 1.00 14.25 106 ASP A N 1
ATOM 693 C CA . ASP A 1 90 ? 13.683 -10.633 -22.712 1.00 13.46 106 ASP A CA 1
ATOM 694 C C . ASP A 1 90 ? 14.719 -9.678 -23.288 1.00 14.70 106 ASP A C 1
ATOM 695 O O . ASP A 1 90 ? 15.543 -10.084 -24.115 1.00 16.26 106 ASP A O 1
ATOM 700 N N . ALA A 1 91 ? 14.725 -8.418 -22.854 1.00 15.31 107 ALA A N 1
ATOM 701 C CA . ALA A 1 91 ? 15.771 -7.511 -23.314 1.00 12.84 107 ALA A CA 1
ATOM 702 C C . ALA A 1 91 ? 17.142 -8.032 -22.919 1.00 16.62 107 ALA A C 1
ATOM 703 O O . ALA A 1 91 ? 18.110 -7.919 -23.686 1.00 14.59 107 ALA A O 1
ATOM 705 N N . LEU A 1 92 ? 17.240 -8.610 -21.720 1.00 11.75 108 LEU A N 1
ATOM 706 C CA . LEU A 1 92 ? 18.507 -9.163 -21.267 1.00 11.26 108 LEU A CA 1
ATOM 707 C C . LEU A 1 92 ? 18.866 -10.413 -22.056 1.00 13.37 108 LEU A C 1
ATOM 708 O O . LEU A 1 92 ? 20.022 -10.594 -22.445 1.00 15.80 108 LEU A O 1
ATOM 713 N N . LEU A 1 93 ? 17.884 -11.297 -22.268 1.00 13.07 109 LEU A N 1
ATOM 714 C CA . LEU A 1 93 ? 18.125 -12.542 -22.994 1.00 14.63 109 LEU A CA 1
ATOM 715 C C . LEU A 1 93 ? 18.685 -12.265 -24.387 1.00 15.46 109 LEU A C 1
ATOM 716 O O . LEU A 1 93 ? 19.647 -12.912 -24.819 1.00 15.96 109 LEU A O 1
ATOM 721 N N . HIS A 1 94 ? 18.117 -11.285 -25.097 1.00 13.54 110 HIS A N 1
ATOM 722 C CA . HIS A 1 94 ? 18.604 -11.032 -26.450 1.00 15.86 110 HIS A CA 1
ATOM 723 C C . HIS A 1 94 ? 19.978 -10.380 -26.484 1.00 19.85 110 HIS A C 1
ATOM 724 O O . HIS A 1 94 ? 20.616 -10.367 -27.541 1.00 20.76 110 HIS A O 1
ATOM 731 N N . ARG A 1 95 ? 20.462 -9.870 -25.365 1.00 15.52 111 ARG A N 1
ATOM 732 C CA . ARG A 1 95 ? 21.830 -9.381 -25.256 1.00 16.22 111 ARG A CA 1
ATOM 733 C C . ARG A 1 95 ? 22.755 -10.397 -24.603 1.00 16.09 111 ARG A C 1
ATOM 734 O O . ARG A 1 95 ? 23.907 -10.063 -24.302 1.00 20.38 111 ARG A O 1
ATOM 742 N N . ASN A 1 96 ? 22.262 -11.616 -24.354 1.00 17.32 112 ASN A N 1
ATOM 743 C CA . ASN A 1 96 ? 23.027 -12.679 -23.695 1.00 18.42 112 ASN A CA 1
ATOM 744 C C . ASN A 1 96 ? 23.539 -12.243 -22.325 1.00 21.57 112 ASN A C 1
ATOM 745 O O . ASN A 1 96 ? 24.625 -12.631 -21.889 1.00 20.38 112 ASN A O 1
ATOM 750 N N . ILE A 1 97 ? 22.739 -11.442 -21.634 1.00 14.58 113 ILE A N 1
ATOM 751 C CA . ILE A 1 97 ? 23.029 -11.041 -20.257 1.00 12.09 113 ILE A CA 1
ATOM 752 C C . ILE A 1 97 ? 22.527 -12.161 -19.353 1.00 15.78 113 ILE A C 1
ATOM 753 O O . ILE A 1 97 ? 21.351 -12.540 -19.437 1.00 15.29 113 ILE A O 1
ATOM 758 N N . PRO A 1 98 ? 23.371 -12.723 -18.497 1.00 13.82 114 PRO A N 1
ATOM 759 C CA . PRO A 1 98 ? 22.907 -13.781 -17.585 1.00 16.33 114 PRO A CA 1
ATOM 760 C C . PRO A 1 98 ? 21.809 -13.264 -16.666 1.00 18.49 114 PRO A C 1
ATOM 761 O O . PRO A 1 98 ? 21.870 -12.137 -16.173 1.00 17.16 114 PRO A O 1
ATOM 765 N N . ILE A 1 99 ? 20.793 -14.097 -16.447 1.00 13.06 115 ILE A N 1
ATOM 766 C CA . ILE A 1 99 ? 19.687 -13.770 -15.556 1.00 11.69 115 ILE A CA 1
ATOM 767 C C . ILE A 1 99 ? 19.699 -14.789 -14.432 1.00 15.21 115 ILE A C 1
ATOM 768 O O . ILE A 1 99 ? 19.398 -15.971 -14.656 1.00 17.50 115 ILE A O 1
ATOM 773 N N . ILE A 1 100 ? 20.050 -14.338 -13.227 1.00 15.35 116 ILE A N 1
ATOM 774 C CA . ILE A 1 100 ? 20.102 -15.190 -12.042 1.00 14.66 116 ILE A CA 1
ATOM 775 C C . ILE A 1 100 ? 18.744 -15.173 -11.364 1.00 16.42 116 ILE A C 1
ATOM 776 O O . ILE A 1 100 ? 18.145 -14.114 -11.179 1.00 15.31 116 ILE A O 1
ATOM 781 N N . GLY A 1 101 ? 18.268 -16.340 -10.957 1.00 15.61 117 GLY A N 1
ATOM 782 C CA . GLY A 1 101 ? 17.029 -16.406 -10.197 1.00 17.58 117 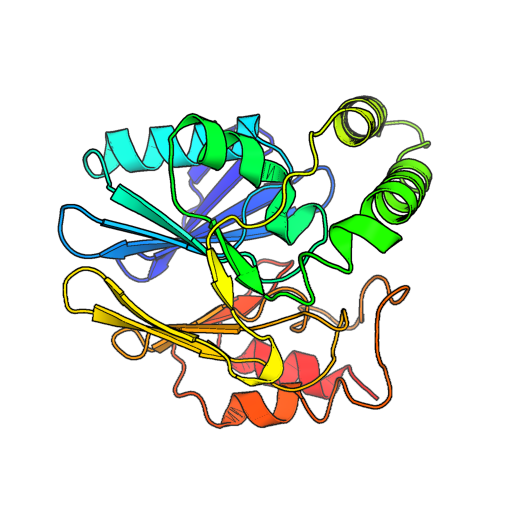GLY A CA 1
ATOM 783 C C . GLY A 1 101 ? 16.899 -17.782 -9.591 1.00 21.78 117 GLY A C 1
ATOM 784 O O . GLY A 1 101 ? 17.661 -18.696 -9.913 1.00 17.53 117 GLY A O 1
ATOM 785 N N . SER A 1 102 ? 15.899 -17.931 -8.729 1.00 15.89 118 SER A N 1
ATOM 786 C CA . SER A 1 102 ? 15.755 -19.183 -7.998 1.00 17.14 118 SER A CA 1
ATOM 787 C C . SER A 1 102 ? 14.898 -20.185 -8.759 1.00 16.62 118 SER A C 1
ATOM 788 O O . SER A 1 102 ? 14.141 -19.835 -9.674 1.00 18.36 118 SER A O 1
ATOM 791 N N . ASP A 1 103 ? 15.011 -21.457 -8.354 1.00 19.11 119 ASP A N 1
ATOM 792 C CA . ASP A 1 103 ? 14.164 -22.475 -8.970 1.00 18.56 119 ASP A CA 1
ATOM 793 C C . ASP A 1 103 ? 12.697 -22.264 -8.607 1.00 20.62 119 ASP A C 1
ATOM 794 O O . ASP A 1 103 ? 11.811 -22.660 -9.380 1.00 20.90 119 ASP A O 1
ATOM 799 N N . LYS A 1 104 ? 12.425 -21.625 -7.461 1.00 17.29 120 LYS A N 1
ATOM 800 C CA . LYS A 1 104 ? 11.049 -21.292 -7.089 1.00 17.17 120 LYS A CA 1
ATOM 801 C C . LYS A 1 104 ? 10.477 -20.222 -8.010 1.00 19.66 120 LYS A C 1
ATOM 802 O O . LYS A 1 104 ? 9.299 -20.280 -8.380 1.00 21.55 120 LYS A O 1
ATOM 808 N N . THR A 1 105 ? 11.298 -19.245 -8.396 1.00 17.16 121 THR A N 1
ATOM 809 C CA . THR A 1 105 ? 10.859 -18.254 -9.374 1.00 16.39 121 THR A CA 1
ATOM 810 C C . THR A 1 105 ? 10.499 -18.919 -10.696 1.00 17.50 121 THR A C 1
ATOM 811 O O . THR A 1 105 ? 9.466 -18.608 -11.301 1.00 19.55 121 THR A O 1
ATOM 815 N N . VAL A 1 106 ? 11.324 -19.860 -11.143 1.00 18.94 122 VAL A N 1
ATOM 816 C CA . VAL A 1 106 ? 11.038 -20.575 -12.379 1.00 19.91 122 VAL A CA 1
ATOM 817 C C . VAL A 1 106 ? 9.717 -21.327 -12.267 1.00 21.52 122 VAL A C 1
ATOM 818 O O . VAL A 1 106 ? 8.875 -21.273 -13.173 1.00 22.67 122 VAL A O 1
ATOM 822 N N A SER A 1 107 ? 9.510 -22.036 -11.149 0.50 18.40 123 SER A N 1
ATOM 823 N N B SER A 1 107 ? 9.610 -22.036 -11.149 0.50 18.18 123 SER A N 1
ATOM 824 C CA A SER A 1 107 ? 8.287 -22.823 -10.982 0.50 21.69 123 SER A CA 1
ATOM 825 C CA B SER A 1 107 ? 8.387 -22.823 -10.982 0.50 21.92 123 SER A CA 1
ATOM 826 C C A SER A 1 107 ? 7.054 -21.936 -10.910 0.50 23.44 123 SER A C 1
ATOM 827 C C B SER A 1 107 ? 7.154 -21.936 -10.910 0.50 23.22 123 SER A C 1
ATOM 828 O O A SER A 1 107 ? 6.001 -22.274 -11.475 0.50 23.83 123 SER A O 1
ATOM 829 O O B SER A 1 107 ? 6.101 -22.274 -11.475 0.50 24.75 123 SER A O 1
ATOM 834 N N . LEU A 1 108 ? 7.162 -20.810 -10.196 1.00 21.38 124 LEU A N 1
ATOM 835 C CA . LEU A 1 108 ? 6.023 -19.915 -10.039 1.00 24.21 124 LEU A CA 1
ATOM 836 C C . LEU A 1 108 ? 5.669 -19.249 -11.364 1.00 18.88 124 LEU A C 1
ATOM 837 O O . LEU A 1 108 ? 4.486 -19.098 -11.694 1.00 24.89 124 LEU A O 1
ATOM 842 N N . LEU A 1 109 ? 6.681 -18.848 -12.137 1.00 19.20 125 LEU A N 1
ATOM 843 C CA . LEU A 1 109 ? 6.404 -18.259 -13.442 1.00 20.43 125 LEU A CA 1
ATOM 844 C C . LEU A 1 109 ? 5.690 -19.266 -14.332 1.00 24.09 125 LEU A C 1
ATOM 845 O O . LEU A 1 109 ? 4.674 -18.949 -14.964 1.00 24.22 125 LEU A O 1
ATOM 850 N N . ARG A 1 110 ? 6.182 -20.501 -14.348 1.00 23.41 126 ARG A N 1
ATOM 851 C CA . ARG A 1 110 ? 5.552 -21.555 -15.136 1.00 26.25 126 ARG A CA 1
ATOM 852 C C . ARG A 1 110 ? 4.118 -21.790 -14.680 1.00 28.96 126 ARG A C 1
ATOM 853 O O . ARG A 1 110 ? 3.193 -21.813 -15.498 1.00 31.12 126 ARG A O 1
ATOM 861 N N . GLU A 1 111 ? 3.904 -21.923 -13.366 1.00 24.89 127 GLU A N 1
ATOM 862 C CA . GLU A 1 111 ? 2.593 -22.325 -12.864 1.00 33.62 127 GLU A CA 1
ATOM 863 C C . GLU A 1 111 ? 1.623 -21.152 -12.735 1.00 37.77 127 GLU A C 1
ATOM 864 O O . GLU A 1 111 ? 0.420 -21.319 -12.956 1.00 30.89 127 GLU A O 1
ATOM 870 N N . ARG A 1 112 ? 2.110 -19.966 -12.369 1.00 28.60 128 ARG A N 1
ATOM 871 C CA . ARG A 1 112 ? 1.236 -18.837 -12.069 1.00 24.27 128 ARG A CA 1
ATOM 872 C C . ARG A 1 112 ? 1.411 -17.638 -12.989 1.00 26.35 128 ARG A C 1
ATOM 873 O O . ARG A 1 112 ? 0.636 -16.682 -12.870 1.00 27.03 128 ARG A O 1
ATOM 881 N N . GLY A 1 113 ? 2.390 -17.661 -13.894 1.00 24.41 129 GLY A N 1
ATOM 882 C CA . GLY A 1 113 ? 2.719 -16.468 -14.668 1.00 25.33 129 GLY A CA 1
ATOM 883 C C . GLY A 1 113 ? 1.560 -15.927 -15.483 1.00 21.71 129 GLY A C 1
ATOM 884 O O . GLY A 1 113 ? 1.232 -14.740 -15.414 1.00 23.41 129 GLY A O 1
ATOM 885 N N . GLU A 1 114 ? 0.922 -16.777 -16.264 1.00 22.45 130 GLU A N 1
ATOM 886 C CA . GLU A 1 114 ? -0.183 -16.307 -17.072 1.00 26.26 130 GLU A CA 1
ATOM 887 C C . GLU A 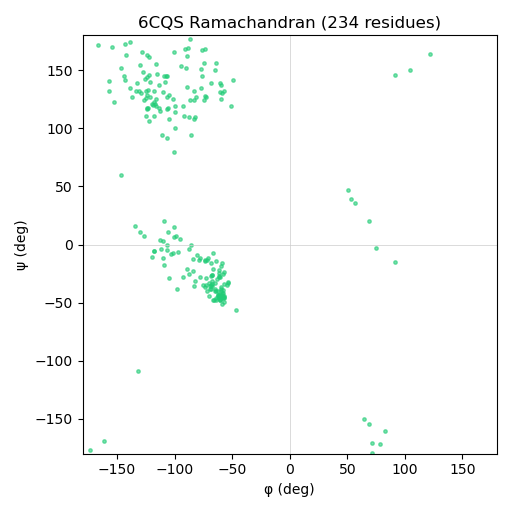1 114 ? -1.397 -15.927 -16.245 1.00 29.80 130 GLU A C 1
ATOM 888 O O . GLU A 1 114 ? -2.075 -14.989 -16.564 1.00 30.86 130 GLU A O 1
ATOM 894 N N . ALA A 1 115 ? -1.649 -16.659 -15.175 1.00 27.27 131 ALA A N 1
ATOM 895 C CA . ALA A 1 115 ? -2.758 -16.292 -14.299 1.00 30.02 131 ALA A CA 1
ATOM 896 C C . ALA A 1 115 ? -2.533 -14.918 -13.682 1.00 30.17 131 ALA A C 1
ATOM 897 O O . ALA A 1 115 ? -3.471 -14.122 -13.553 1.00 28.74 131 ALA A O 1
ATOM 899 N N . THR A 1 116 ? -1.292 -14.623 -13.297 1.00 30.97 132 THR A N 1
ATOM 900 C CA . THR A 1 116 ? -0.979 -13.319 -12.727 1.00 25.75 132 THR A CA 1
ATOM 901 C C . THR A 1 116 ? -1.063 -12.220 -13.775 1.00 30.54 132 THR A C 1
ATOM 902 O O . THR A 1 116 ? -1.456 -11.092 -13.457 1.00 31.79 132 THR A O 1
ATOM 906 N N . ARG A 1 117 ? -0.715 -12.531 -15.029 1.00 28.50 133 ARG A N 1
ATOM 907 C CA . ARG A 1 117 ? -0.902 -11.564 -16.107 1.00 24.53 133 ARG A CA 1
ATOM 908 C C . ARG A 1 117 ? -2.369 -11.174 -16.230 1.00 27.21 133 ARG A C 1
ATOM 909 O O . ARG A 1 117 ? -2.702 -9.990 -16.357 1.00 25.17 133 ARG A O 1
ATOM 917 N N . GLN A 1 118 ? -3.262 -12.166 -16.195 1.00 28.93 134 GLN A N 1
ATOM 918 C CA . GLN A 1 118 ? -4.690 -11.883 -16.273 1.00 27.29 134 GLN A CA 1
ATOM 919 C C . GLN A 1 118 ? -5.156 -11.022 -15.102 1.00 30.03 134 GLN A C 1
ATOM 920 O O . GLN A 1 118 ? -5.932 -10.080 -15.296 1.00 33.47 134 GLN A 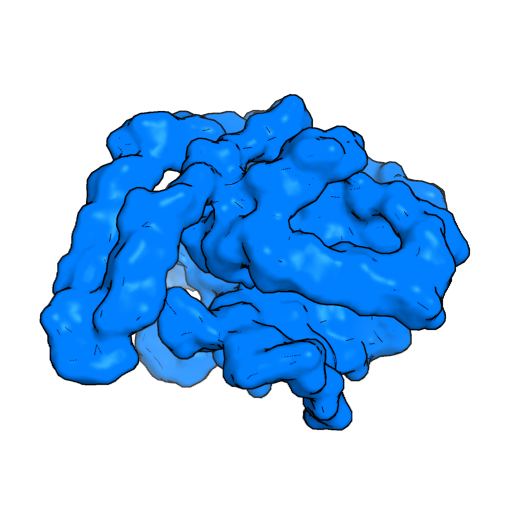O 1
ATOM 926 N N . LEU A 1 119 ? -4.700 -11.332 -13.881 1.00 28.56 135 LEU A N 1
ATOM 927 C CA . LEU A 1 119 ? -5.013 -10.487 -12.725 1.00 31.64 135 LEU A CA 1
ATOM 928 C C . LEU A 1 119 ? -4.534 -9.056 -12.944 1.00 35.37 135 LEU A C 1
ATOM 929 O O . LEU A 1 119 ? -5.256 -8.093 -12.656 1.00 31.87 135 LEU A O 1
ATOM 934 N N . THR A 1 120 ? -3.307 -8.899 -13.444 1.00 27.29 136 THR A N 1
ATOM 935 C CA . THR A 1 120 ? -2.783 -7.566 -13.718 1.00 23.30 136 THR A CA 1
ATOM 936 C C . THR A 1 120 ? -3.642 -6.846 -14.751 1.00 25.35 136 THR A C 1
ATOM 937 O O . THR A 1 120 ? -4.023 -5.685 -14.564 1.00 24.34 136 THR A O 1
ATOM 941 N N . MET A 1 121 ? -3.960 -7.528 -15.852 1.00 22.48 137 MET A N 1
ATOM 942 C CA . MET A 1 121 ? -4.800 -6.921 -16.875 1.00 24.41 137 MET A CA 1
ATOM 943 C C . MET A 1 121 ? -6.161 -6.532 -16.308 1.00 30.76 137 MET A C 1
ATOM 944 O O . MET A 1 121 ? -6.715 -5.486 -16.671 1.00 25.53 137 MET A O 1
ATOM 949 N N . GLY A 1 122 ? -6.700 -7.347 -15.395 1.00 28.16 138 GLY A N 1
ATOM 950 C CA . GLY A 1 122 ? -8.001 -7.048 -14.815 1.00 30.65 138 GLY A CA 1
ATOM 951 C C . GLY A 1 122 ? -8.035 -5.732 -14.064 1.00 33.55 138 GLY A C 1
ATOM 952 O O . GLY A 1 122 ? -9.103 -5.134 -13.893 1.00 33.46 138 GLY A O 1
ATOM 953 N N . TRP A 1 123 ? -6.879 -5.269 -13.594 1.00 30.89 139 TRP A N 1
ATOM 954 C CA . TRP A 1 123 ? -6.793 -3.981 -12.925 1.00 32.22 139 TRP A CA 1
ATOM 955 C C . TRP A 1 123 ? -6.645 -2.829 -13.897 1.00 31.83 139 TRP A C 1
ATOM 956 O O . TRP A 1 123 ? -6.782 -1.672 -13.486 1.00 32.05 139 TRP A O 1
ATOM 967 N N . LEU A 1 124 ? -6.363 -3.114 -15.167 1.00 22.00 140 LEU A N 1
ATOM 968 C CA . LEU A 1 124 ? -6.079 -2.078 -16.147 1.00 23.86 140 LEU A CA 1
ATOM 969 C C . LEU A 1 124 ? -7.205 -1.922 -17.157 1.00 25.98 140 LEU A C 1
ATOM 970 O O . LEU A 1 124 ? -6.987 -1.373 -18.241 1.00 28.09 140 LEU A O 1
ATOM 975 N N . GLU A 1 125 ? -8.407 -2.386 -16.824 1.00 29.95 141 GLU A N 1
ATOM 976 C CA . GLU A 1 125 ? -9.503 -2.327 -17.785 1.00 33.64 141 GLU A CA 1
ATOM 977 C C . GLU A 1 125 ? -10.243 -1.001 -17.771 1.00 32.38 141 GLU A C 1
ATOM 978 O O . GLU A 1 125 ? -11.177 -0.827 -18.557 1.00 34.74 141 GLU A O 1
ATOM 984 N N . GLY A 1 126 ? -9.855 -0.067 -16.915 1.00 33.11 142 GLY A N 1
ATOM 985 C CA . GLY A 1 126 ? -10.597 1.155 -16.760 1.00 30.41 142 GLY A CA 1
ATOM 986 C C . GLY A 1 126 ? -10.120 2.250 -17.684 1.00 39.81 142 GLY A C 1
ATOM 987 O O . GLY A 1 126 ? -9.062 2.152 -18.313 1.00 33.54 142 GLY A O 1
ATOM 988 N N . PRO A 1 127 ? -10.899 3.325 -17.772 1.00 47.10 143 PRO A N 1
ATOM 989 C CA . PRO A 1 127 ? -10.535 4.433 -18.664 1.00 46.56 143 PRO A CA 1
ATOM 990 C C . PRO A 1 127 ? -9.180 5.022 -18.300 1.00 42.00 143 PRO A C 1
ATOM 991 O O . PRO A 1 127 ? -8.856 5.213 -17.124 1.00 44.16 143 PRO A O 1
ATOM 995 N N . GLY A 1 128 ? -8.382 5.302 -19.327 1.00 36.72 144 GLY A N 1
ATOM 996 C CA . GLY A 1 128 ? -7.057 5.843 -19.152 1.00 34.91 144 GLY A CA 1
ATOM 997 C C . GLY A 1 128 ? -5.953 4.810 -19.061 1.00 34.19 144 GLY A C 1
ATOM 998 O O . GLY A 1 128 ? -4.776 5.166 -19.194 1.00 30.42 144 GLY A O 1
ATOM 999 N N . ASN A 1 129 ? -6.296 3.542 -18.838 1.00 31.63 145 ASN A N 1
ATOM 1000 C CA . ASN A 1 129 ? -5.313 2.478 -18.694 1.00 23.86 145 ASN A CA 1
ATOM 1001 C C . ASN A 1 129 ? -5.157 1.655 -19.966 1.00 25.93 145 ASN A C 1
ATOM 1002 O O . ASN A 1 129 ? -4.560 0.572 -19.926 1.00 25.44 145 ASN A O 1
ATOM 1007 N N . GLU A 1 130 ? -5.658 2.161 -21.096 1.00 27.38 146 GLU A N 1
ATOM 1008 C CA . GLU A 1 130 ? -5.715 1.364 -22.322 1.00 25.30 146 GLU A CA 1
ATOM 1009 C C . GLU A 1 130 ? -4.327 0.956 -22.806 1.00 24.95 146 GLU A C 1
ATOM 1010 O O . GLU A 1 130 ? -4.111 -0.198 -23.197 1.00 28.68 146 GLU A O 1
ATOM 1016 N N . LYS A 1 131 ? -3.377 1.894 -22.821 1.00 25.14 147 LYS A N 1
ATOM 1017 C CA . LYS A 1 131 ? -2.056 1.552 -23.339 1.00 26.84 147 LYS A CA 1
ATOM 1018 C C . LYS A 1 131 ? -1.341 0.561 -22.426 1.00 22.76 147 LYS A C 1
ATOM 1019 O O . LYS A 1 131 ? -0.653 -0.336 -22.916 1.00 22.61 147 LYS A O 1
ATOM 1025 N N . PHE A 1 132 ? -1.541 0.664 -21.111 1.00 20.61 148 PHE A N 1
ATOM 1026 C CA . PHE A 1 132 ? -0.928 -0.297 -20.199 1.00 19.63 148 PHE A CA 1
ATOM 1027 C C . PHE A 1 132 ? -1.598 -1.659 -20.301 1.00 21.42 148 PHE A C 1
ATOM 1028 O O . PHE A 1 132 ? -0.924 -2.693 -20.251 1.00 19.80 148 PHE A O 1
ATOM 1036 N N . LEU A 1 133 ? -2.922 -1.681 -20.437 1.00 20.01 149 LEU A N 1
ATOM 1037 C CA . LEU A 1 133 ? -3.618 -2.947 -20.629 1.00 20.77 149 LEU A CA 1
ATOM 1038 C C . LEU A 1 133 ? -3.106 -3.665 -21.870 1.00 22.98 149 LEU A C 1
ATOM 1039 O O . LEU A 1 133 ? -2.867 -4.879 -21.846 1.00 22.51 149 LEU A O 1
ATOM 1044 N N . LYS A 1 134 ? -2.914 -2.919 -22.959 1.00 21.45 150 LYS A N 1
ATOM 1045 C CA . LYS A 1 134 ? -2.495 -3.516 -24.222 1.00 23.11 150 LYS A CA 1
ATOM 1046 C C . LYS A 1 134 ? -1.113 -4.145 -24.105 1.00 20.08 150 LYS A C 1
ATOM 1047 O O . LYS A 1 134 ? -0.889 -5.282 -24.544 1.00 22.52 150 LYS A O 1
ATOM 1053 N N . ARG A 1 135 ? -0.161 -3.406 -23.535 1.00 20.62 151 ARG A N 1
ATOM 1054 C CA . ARG A 1 135 ? 1.208 -3.902 -23.480 1.00 18.28 151 ARG A CA 1
ATOM 1055 C C . ARG A 1 135 ? 1.359 -5.009 -22.439 1.00 15.83 151 ARG A C 1
ATOM 1056 O O . ARG A 1 135 ? 2.085 -5.980 -22.668 1.00 17.35 151 ARG A O 1
ATOM 1064 N N . HIS A 1 136 ? 0.656 -4.906 -21.307 1.00 19.87 152 HIS A N 1
ATOM 1065 C CA . HIS A 1 136 ? 0.738 -5.982 -20.317 1.00 17.22 152 HIS A CA 1
ATOM 1066 C C . HIS A 1 136 ? 0.243 -7.303 -20.888 1.00 22.09 152 HIS A C 1
ATOM 1067 O O . HIS A 1 136 ? 0.689 -8.377 -20.461 1.00 20.02 152 HIS A O 1
ATOM 1074 N N . GLU A 1 137 ? -0.657 -7.248 -21.867 1.00 19.58 153 GLU A N 1
ATOM 1075 C CA . GLU A 1 137 ? -1.081 -8.478 -22.528 1.00 21.66 153 GLU A CA 1
ATOM 1076 C C . GLU A 1 137 ? 0.038 -9.101 -23.364 1.00 19.59 153 GLU A C 1
ATOM 1077 O O . GLU A 1 137 ? 0.051 -10.320 -23.565 1.00 22.56 153 GLU A O 1
ATOM 1083 N N . THR A 1 138 ? 0.985 -8.303 -23.858 1.00 18.78 154 THR A N 1
ATOM 1084 C CA . THR A 1 138 ? 1.946 -8.805 -24.838 1.00 17.47 154 THR A CA 1
ATOM 1085 C C . THR A 1 138 ? 3.381 -8.902 -24.325 1.00 16.93 154 THR A C 1
ATOM 1086 O O . THR A 1 138 ? 4.252 -9.380 -25.062 1.00 17.11 154 THR A O 1
ATOM 1090 N N . ILE A 1 139 ? 3.658 -8.465 -23.101 1.00 15.89 155 ILE A N 1
ATOM 1091 C CA . ILE A 1 139 ? 5.022 -8.566 -22.564 1.00 13.82 155 ILE A CA 1
ATOM 1092 C C . ILE A 1 139 ? 5.454 -10.026 -22.523 1.00 18.16 155 ILE A C 1
ATOM 1093 O O . ILE A 1 139 ? 4.755 -10.866 -21.929 1.00 17.94 155 ILE A O 1
ATOM 1098 N N . PRO A 1 140 ? 6.585 -10.396 -23.123 1.00 17.03 156 PRO A N 1
ATOM 1099 C CA . PRO A 1 140 ? 7.035 -11.792 -23.018 1.00 15.91 156 PRO A CA 1
ATOM 1100 C C . PRO A 1 140 ? 7.550 -12.090 -21.619 1.00 18.10 156 PRO A C 1
ATOM 1101 O O . PRO A 1 140 ? 8.415 -11.382 -21.097 1.00 19.60 156 PRO A O 1
ATOM 1105 N N . TYR A 1 141 ? 7.003 -13.144 -21.009 1.00 16.32 157 TYR A N 1
ATOM 1106 C CA . TYR A 1 141 ? 7.426 -13.592 -19.685 1.00 16.50 157 TYR A CA 1
ATOM 1107 C C . TYR A 1 141 ? 8.525 -14.633 -19.857 1.00 18.62 157 TYR A C 1
ATOM 1108 O O . TYR A 1 141 ? 8.264 -15.754 -20.311 1.00 19.99 157 TYR A O 1
ATOM 1117 N N . VAL A 1 142 ? 9.746 -14.261 -19.483 1.00 15.78 158 VAL A N 1
ATOM 1118 C CA . VAL A 1 142 ? 10.952 -15.053 -19.675 1.00 16.78 158 VAL A CA 1
ATOM 1119 C C . VAL A 1 142 ? 11.592 -15.236 -18.311 1.00 17.94 158 VAL A C 1
ATOM 1120 O O . VAL A 1 142 ? 11.798 -14.252 -17.595 1.00 16.25 158 VAL A O 1
ATOM 1124 N N . GLY A 1 143 ? 11.899 -16.481 -17.949 1.00 21.33 159 GLY A N 1
ATOM 1125 C CA . GLY A 1 143 ? 12.455 -16.770 -16.640 1.00 22.98 159 GLY A CA 1
ATOM 1126 C C . GLY A 1 143 ? 13.967 -16.648 -16.594 1.00 20.75 159 GLY A C 1
ATOM 1127 O O . GLY A 1 143 ? 14.627 -16.392 -17.611 1.00 21.25 159 GLY A O 1
ATOM 1128 N N . PRO A 1 144 ? 14.543 -16.827 -15.405 1.00 16.76 160 PRO A N 1
ATOM 1129 C CA . PRO A 1 144 ? 16.004 -16.760 -15.262 1.00 17.53 160 PRO A CA 1
ATOM 1130 C C . PRO A 1 144 ? 16.696 -17.874 -16.031 1.00 22.31 160 PRO A C 1
ATOM 1131 O O . PRO A 1 144 ? 16.113 -18.923 -16.322 1.00 22.93 160 PRO A O 1
ATOM 1135 N N . SER A 1 145 ? 17.961 -17.618 -16.375 1.00 20.07 161 SER A N 1
ATOM 1136 C CA . SER A 1 145 ? 18.764 -18.554 -17.146 1.00 21.99 161 SER A CA 1
ATOM 1137 C C . SER A 1 145 ? 19.874 -19.203 -16.335 1.00 21.20 161 SER A C 1
ATOM 1138 O O . SER A 1 145 ? 20.405 -20.231 -16.766 1.00 25.01 161 SER A O 1
ATOM 1141 N N . GLN A 1 146 ? 20.239 -18.628 -15.189 1.00 19.14 162 GLN A N 1
ATOM 1142 C CA . GLN A 1 146 ? 21.237 -19.192 -14.282 1.00 17.49 162 GLN A CA 1
ATOM 1143 C C . GLN A 1 146 ? 20.539 -19.369 -12.943 1.00 19.72 162 GLN A C 1
ATOM 1144 O O . GLN A 1 146 ? 20.281 -18.390 -12.240 1.00 20.53 162 GLN A O 1
ATOM 1150 N N . ILE A 1 147 ? 20.221 -20.605 -12.586 1.00 17.57 163 ILE A N 1
ATOM 1151 C CA . ILE A 1 147 ? 19.230 -20.868 -11.551 1.00 16.22 163 ILE A CA 1
ATOM 1152 C C . ILE A 1 147 ? 19.897 -21.497 -10.338 1.00 17.79 163 ILE A C 1
ATOM 1153 O O . ILE A 1 147 ? 20.754 -22.378 -10.474 1.00 20.79 163 ILE A O 1
ATOM 1158 N N . PHE A 1 148 ? 19.498 -21.040 -9.152 1.00 18.53 164 PHE A N 1
ATOM 1159 C CA . PHE A 1 148 ? 19.991 -21.578 -7.894 1.00 19.51 164 PHE A CA 1
ATOM 1160 C C . PHE A 1 148 ? 18.816 -22.084 -7.065 1.00 20.95 164 PHE A C 1
ATOM 1161 O O . PHE A 1 148 ? 17.655 -21.731 -7.308 1.00 20.56 164 PHE A O 1
ATOM 1169 N N . GLN A 1 149 ? 19.123 -22.941 -6.090 1.00 19.45 165 GLN A N 1
ATOM 1170 C CA . GLN A 1 149 ? 18.091 -23.451 -5.198 1.00 19.09 165 GLN A CA 1
ATOM 1171 C C . GLN A 1 149 ? 17.696 -22.356 -4.218 1.00 21.23 165 GLN A C 1
ATOM 1172 O O . GLN A 1 149 ? 18.557 -21.826 -3.512 1.00 21.85 165 GLN A O 1
ATOM 1178 N N . LEU A 1 150 ? 16.395 -22.033 -4.178 1.00 21.08 166 LEU A N 1
ATOM 1179 C CA . LEU A 1 150 ? 15.889 -20.896 -3.406 1.00 21.30 166 LEU A CA 1
ATOM 1180 C C . LEU A 1 150 ? 16.460 -20.850 -1.993 1.00 23.80 166 LEU A C 1
ATOM 1181 O O . LEU A 1 150 ? 17.046 -19.842 -1.583 1.00 22.70 166 LEU A O 1
ATOM 1186 N N . THR A 1 151 ? 16.290 -21.933 -1.223 1.00 23.94 167 THR A N 1
ATOM 1187 C CA . THR A 1 151 ? 16.665 -21.867 0.183 1.00 24.10 167 THR A CA 1
ATOM 1188 C C . THR A 1 151 ? 18.172 -21.883 0.391 1.00 31.62 167 THR A C 1
ATOM 1189 O O . THR A 1 151 ? 18.626 -21.583 1.498 1.00 36.45 167 THR A O 1
ATOM 1193 N N . GLU A 1 152 ? 18.952 -22.225 -0.632 1.00 22.87 168 GLU A N 1
ATOM 1194 C CA . GLU A 1 152 ? 20.405 -22.149 -0.518 1.00 28.58 168 GLU A CA 1
ATOM 1195 C C . GLU A 1 152 ? 20.920 -20.723 -0.664 1.00 34.94 168 GLU A C 1
ATOM 1196 O O . GLU A 1 152 ? 21.972 -20.388 -0.109 1.00 32.20 168 GLU A O 1
ATOM 1202 N N . GLY A 1 153 ? 20.203 -19.870 -1.388 1.00 30.64 169 GLY A N 1
ATOM 1203 C CA . GLY A 1 153 ? 20.771 -18.581 -1.701 1.00 27.04 169 GLY A CA 1
ATOM 1204 C C . GLY A 1 153 ? 21.893 -18.736 -2.715 1.00 27.72 169 GLY A C 1
ATOM 1205 O O . GLY A 1 153 ? 22.124 -19.806 -3.289 1.00 32.42 169 GLY A O 1
ATOM 1206 N N . TYR A 1 154 ? 22.608 -17.637 -2.927 1.00 28.48 170 TYR A N 1
ATOM 1207 C CA . TYR A 1 154 ? 23.671 -17.634 -3.926 1.00 26.88 170 TYR A CA 1
ATOM 1208 C C . TYR A 1 154 ? 24.662 -16.529 -3.591 1.00 31.33 170 TYR A C 1
ATOM 1209 O O . TYR A 1 154 ? 24.258 -15.401 -3.299 1.00 28.65 170 TYR A O 1
ATOM 1218 N N . HIS A 1 155 ? 25.949 -16.867 -3.602 1.00 27.73 171 HIS A N 1
ATOM 1219 C CA . HIS A 1 155 ? 27.036 -15.925 -3.375 1.00 33.24 171 HIS A CA 1
ATOM 1220 C C . HIS A 1 155 ? 27.953 -15.973 -4.585 1.00 35.67 171 HIS A C 1
ATOM 1221 O O . HIS A 1 155 ? 28.294 -17.060 -5.059 1.00 36.29 171 HIS A O 1
ATOM 1228 N N . PHE A 1 156 ? 28.328 -14.809 -5.104 1.00 27.45 172 PHE A N 1
ATOM 1229 C CA . PHE A 1 156 ? 29.240 -14.771 -6.239 1.00 28.80 172 PHE A CA 1
ATOM 1230 C C . PHE A 1 156 ? 29.969 -13.435 -6.220 1.00 32.18 172 PHE A C 1
ATOM 1231 O O . PHE A 1 156 ? 29.661 -12.547 -5.422 1.00 32.95 172 PHE A O 1
ATOM 1239 N N . THR A 1 157 ? 30.980 -13.308 -7.060 1.00 26.85 173 THR A N 1
ATOM 1240 C CA . THR A 1 157 ? 31.733 -12.077 -7.151 1.00 26.32 173 THR A CA 1
ATOM 1241 C C . THR A 1 157 ? 31.729 -11.556 -8.573 1.00 30.50 173 THR A C 1
ATOM 1242 O O . THR A 1 157 ? 31.704 -12.308 -9.519 1.00 35.76 173 THR A O 1
ATOM 1246 N N . VAL A 1 158 ? 31.678 -10.253 -8.703 1.00 27.92 174 VAL A N 1
ATOM 1247 C CA . VAL A 1 158 ? 31.685 -9.639 -9.990 1.00 31.35 174 VAL A CA 1
ATOM 1248 C C . VAL A 1 158 ? 32.840 -8.712 -9.937 1.00 40.16 174 VAL A C 1
ATOM 1249 O O . VAL A 1 158 ? 32.848 -7.808 -9.145 1.00 37.01 174 VAL A O 1
ATOM 1253 N N . GLY A 1 159 ? 33.832 -8.927 -10.779 1.00 42.08 175 GLY A N 1
ATOM 1254 C CA . GLY A 1 159 ? 34.981 -8.054 -10.773 1.00 47.08 175 GLY A CA 1
ATOM 1255 C C . GLY A 1 159 ? 35.585 -7.853 -9.399 1.00 46.78 175 GLY A C 1
ATOM 1256 O O . GLY A 1 159 ? 35.820 -6.744 -8.974 1.00 50.62 175 GLY A O 1
ATOM 1257 N N . ASP A 1 160 ? 35.768 -8.952 -8.696 1.00 41.49 176 ASP A N 1
ATOM 1258 C CA . ASP A 1 160 ? 36.361 -8.989 -7.360 1.00 48.48 176 ASP A CA 1
ATOM 1259 C C . ASP A 1 160 ? 35.470 -8.505 -6.221 1.00 41.01 176 ASP A C 1
ATOM 1260 O O . ASP A 1 160 ? 35.824 -8.636 -5.074 1.00 40.00 176 ASP A O 1
ATOM 1265 N N . GLU A 1 161 ? 34.273 -8.033 -6.548 1.00 37.01 177 GLU A N 1
ATOM 1266 C CA . GLU A 1 161 ? 33.335 -7.537 -5.559 1.00 34.80 177 GLU A CA 1
ATOM 1267 C C . GLU A 1 161 ? 32.294 -8.559 -5.273 1.00 30.81 177 GLU A C 1
ATOM 1268 O O . GLU A 1 161 ? 31.649 -9.020 -6.163 1.00 32.49 177 GLU A O 1
ATOM 1274 N N . PRO A 1 162 ? 32.127 -8.911 -4.016 1.00 29.42 178 PRO A N 1
ATOM 1275 C CA . PRO A 1 162 ? 31.147 -9.917 -3.645 1.00 29.33 178 PRO A CA 1
ATOM 1276 C C . PRO A 1 162 ? 29.713 -9.432 -3.645 1.00 32.82 178 PRO A C 1
ATOM 1277 O O . PRO A 1 162 ? 29.444 -8.305 -3.330 1.00 27.35 178 PRO A O 1
ATOM 1281 N N . ILE A 1 163 ? 28.826 -10.330 -4.025 1.00 27.47 179 ILE A N 1
ATOM 1282 C CA . ILE A 1 163 ? 27.387 -10.085 -4.032 1.00 25.56 179 ILE A CA 1
ATOM 1283 C C . ILE A 1 163 ? 26.710 -11.279 -3.369 1.00 29.13 179 ILE A C 1
ATOM 1284 O O . ILE A 1 163 ? 27.114 -12.427 -3.588 1.00 26.48 179 ILE A O 1
ATOM 1289 N N . GLU A 1 164 ? 25.695 -11.010 -2.544 1.00 22.14 180 GLU A N 1
ATOM 1290 C CA . GLU A 1 164 ? 25.016 -12.037 -1.767 1.00 21.73 180 GLU A CA 1
ATOM 1291 C C . GLU A 1 164 ? 23.521 -12.006 -2.054 1.00 26.40 180 GLU A C 1
ATOM 1292 O O . GLU A 1 164 ? 22.903 -10.936 -2.036 1.00 25.50 180 GLU A O 1
ATOM 1298 N N . VAL A 1 165 ? 22.954 -13.180 -2.322 1.00 22.03 181 VAL A N 1
ATOM 1299 C CA . VAL A 1 165 ? 21.536 -13.360 -2.628 1.00 19.42 181 VAL A CA 1
ATOM 1300 C C . VAL A 1 165 ? 20.958 -14.263 -1.548 1.00 27.12 181 VAL A C 1
ATOM 1301 O O . VAL A 1 165 ? 21.413 -15.406 -1.376 1.00 24.97 181 VAL A O 1
ATOM 1305 N N . PHE A 1 166 ? 19.963 -13.756 -0.822 1.00 22.99 182 PHE A N 1
ATOM 1306 C CA . PHE A 1 166 ? 19.498 -14.375 0.415 1.00 23.97 182 PHE A CA 1
ATOM 1307 C C . PHE A 1 166 ? 17.980 -14.511 0.407 1.00 24.19 182 PHE A C 1
ATOM 1308 O O . PHE A 1 166 ? 17.262 -13.551 0.101 1.00 19.00 182 PHE A O 1
ATOM 1316 N N . PHE A 1 167 ? 17.496 -15.702 0.753 1.00 22.90 183 PHE A N 1
ATOM 1317 C CA . PHE A 1 167 ? 16.072 -15.931 0.940 1.00 22.12 183 PHE A CA 1
ATOM 1318 C C . PHE A 1 167 ? 15.752 -15.904 2.425 1.00 20.92 183 PHE A C 1
ATOM 1319 O O . PHE A 1 167 ? 16.202 -16.799 3.157 1.00 23.11 183 PHE A O 1
ATOM 1327 N N . PRO A 1 168 ? 14.981 -14.935 2.920 1.00 23.43 184 PRO A N 1
ATOM 1328 C CA . PRO A 1 168 ? 14.711 -14.851 4.366 1.00 24.38 184 PRO A CA 1
ATOM 1329 C C . PRO A 1 168 ? 13.512 -15.654 4.857 1.00 25.10 184 PRO A C 1
ATOM 1330 O O . PRO A 1 168 ? 13.271 -15.691 6.069 1.00 25.28 184 PRO A O 1
ATOM 1334 N N . GLY A 1 169 ? 12.769 -16.296 3.963 1.00 23.51 185 GLY A N 1
ATOM 1335 C CA . GLY A 1 169 ? 11.480 -16.871 4.297 1.00 21.15 185 GLY A CA 1
ATOM 1336 C C . GLY A 1 169 ? 10.432 -16.252 3.395 1.00 25.09 185 GLY A C 1
ATOM 1337 O O . GLY A 1 169 ? 10.700 -15.212 2.781 1.00 22.60 185 GLY A O 1
ATOM 1338 N N . GLU A 1 170 ? 9.249 -16.857 3.301 1.00 21.80 186 GLU A N 1
ATOM 1339 C CA . GLU A 1 170 ? 8.231 -16.358 2.385 1.00 21.86 186 GLU A CA 1
ATOM 1340 C C . GLU A 1 170 ? 7.704 -15.005 2.850 1.00 21.45 186 GLU A C 1
ATOM 1341 O O . GLU A 1 170 ? 7.485 -14.775 4.044 1.00 25.36 186 GLU A O 1
ATOM 1347 N N . THR A 1 171 ? 7.512 -14.103 1.900 1.00 19.97 187 THR A N 1
ATOM 1348 C CA . THR A 1 171 ? 7.048 -12.771 2.216 1.00 21.09 187 THR A CA 1
ATOM 1349 C C . THR A 1 171 ? 5.892 -12.386 1.312 1.00 21.95 187 THR A C 1
ATOM 1350 O O . THR A 1 171 ? 4.825 -12.924 1.394 1.00 24.10 187 THR A O 1
ATOM 1354 N N . HIS A 1 172 ? 6.150 -11.470 0.408 1.00 19.52 188 HIS A N 1
ATOM 1355 C CA . HIS A 1 172 ? 5.166 -11.014 -0.549 1.00 20.60 188 HIS A CA 1
ATOM 1356 C C . HIS A 1 172 ? 4.792 -12.109 -1.551 1.00 22.64 188 HIS A C 1
ATOM 1357 O O . HIS A 1 172 ? 3.707 -12.189 -2.011 1.00 19.46 188 HIS A O 1
ATOM 1364 N N . ALA A 1 173 ? 5.768 -12.923 -1.876 1.00 20.39 189 ALA A N 1
ATOM 1365 C CA . ALA A 1 173 ? 5.621 -14.074 -2.761 1.00 21.58 189 ALA A CA 1
ATOM 1366 C C . ALA A 1 173 ? 6.578 -15.154 -2.255 1.00 22.61 189 ALA A C 1
ATOM 1367 O O . ALA A 1 173 ? 7.465 -14.885 -1.512 1.00 21.11 189 ALA A O 1
ATOM 1369 N N . PRO A 1 174 ? 6.246 -16.419 -2.501 1.00 22.54 190 PRO A N 1
ATOM 1370 C CA . PRO A 1 174 ? 7.087 -17.492 -1.938 1.00 21.48 190 PRO A CA 1
ATOM 1371 C C . PRO A 1 174 ? 8.544 -17.441 -2.373 1.00 22.45 190 PRO A C 1
ATOM 1372 O O . PRO A 1 174 ? 9.379 -18.104 -1.741 1.00 21.38 190 PRO A O 1
ATOM 1376 N N . ASP A 1 175 ? 8.877 -16.692 -3.429 1.00 19.42 191 ASP A N 1
ATOM 1377 C CA . ASP A 1 175 ? 10.225 -16.697 -3.976 1.00 19.32 191 ASP A CA 1
ATOM 1378 C C . ASP A 1 175 ? 11.005 -15.407 -3.740 1.00 20.33 191 ASP A C 1
ATOM 1379 O O . A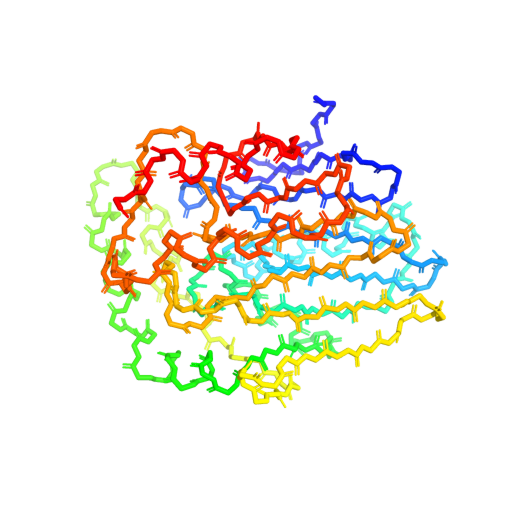SP A 1 175 ? 12.142 -15.298 -4.218 1.00 21.68 191 ASP A O 1
ATOM 1384 N N . ASN A 1 176 ? 10.444 -14.441 -3.038 1.00 19.18 192 ASN A N 1
ATOM 1385 C CA . ASN A 1 176 ? 11.169 -13.201 -2.884 1.00 14.99 192 ASN A CA 1
ATOM 1386 C C . ASN A 1 176 ? 12.529 -13.323 -2.191 1.00 18.51 192 ASN A C 1
ATOM 1387 O O . ASN A 1 176 ? 12.729 -13.951 -1.215 1.00 20.39 192 ASN A O 1
ATOM 1392 N N . ILE A 1 177 ? 13.514 -12.733 -2.780 1.00 16.15 193 ILE A N 1
ATOM 1393 C CA . ILE A 1 177 ? 14.850 -12.754 -2.208 1.00 14.96 193 ILE A CA 1
ATOM 1394 C C . ILE A 1 177 ? 15.346 -11.316 -2.137 1.00 16.33 193 ILE A C 1
ATOM 1395 O O . ILE A 1 177 ? 14.765 -10.402 -2.729 1.00 16.98 193 ILE A O 1
ATOM 1400 N N . VAL A 1 178 ? 16.421 -11.117 -1.381 1.00 16.05 194 VAL A N 1
ATOM 1401 C CA . VAL A 1 178 ? 17.088 -9.827 -1.286 1.00 17.77 194 VAL A CA 1
ATOM 1402 C C . VAL A 1 178 ? 18.492 -9.989 -1.857 1.00 22.23 194 VAL A C 1
ATOM 1403 O O . VAL A 1 178 ? 19.043 -11.092 -1.899 1.00 21.10 194 VAL A O 1
ATOM 1407 N N . VAL A 1 179 ? 19.063 -8.878 -2.326 1.00 16.69 195 VAL A N 1
ATOM 1408 C CA . VAL A 1 179 ? 20.433 -8.857 -2.840 1.00 15.46 195 VAL A CA 1
ATOM 1409 C C . VAL A 1 179 ? 21.225 -7.851 -2.024 1.00 18.44 195 VAL A C 1
ATOM 1410 O O . VAL A 1 179 ? 20.807 -6.698 -1.884 1.00 19.07 195 VAL A O 1
ATOM 1414 N N . TYR A 1 180 ? 22.360 -8.290 -1.484 1.00 15.95 196 TYR A N 1
ATOM 1415 C CA . TYR A 1 180 ? 23.183 -7.479 -0.600 1.00 18.81 196 TYR A CA 1
ATOM 1416 C C . TYR A 1 180 ? 24.540 -7.276 -1.255 1.00 24.75 196 TYR A C 1
ATOM 1417 O O . TYR A 1 180 ? 25.139 -8.234 -1.759 1.00 21.81 196 TYR A O 1
ATOM 1426 N N . PHE A 1 181 ? 25.002 -6.020 -1.268 1.00 20.64 197 PHE A N 1
ATOM 1427 C CA . PHE A 1 181 ? 26.336 -5.640 -1.724 1.00 17.93 197 PHE A CA 1
ATOM 1428 C C . PHE A 1 181 ? 27.160 -5.296 -0.490 1.00 22.85 197 PHE A C 1
ATOM 1429 O O . PHE A 1 181 ? 27.163 -4.138 -0.052 1.00 25.47 197 PHE A O 1
ATOM 1437 N N . PRO A 1 182 ? 27.881 -6.256 0.100 1.00 27.38 198 PRO A N 1
ATOM 1438 C CA . PRO A 1 182 ? 28.612 -5.960 1.352 1.00 29.10 198 PRO A CA 1
ATOM 1439 C C . PRO A 1 182 ? 29.598 -4.806 1.246 1.00 32.69 198 PRO A C 1
ATOM 1440 O O . PRO A 1 182 ? 29.783 -4.071 2.225 1.00 35.11 198 PRO A O 1
ATOM 1444 N N . GLU A 1 183 ? 30.243 -4.622 0.093 1.00 31.97 199 GLU A N 1
ATOM 1445 C CA . GLU A 1 183 ? 31.214 -3.542 -0.043 1.00 28.47 199 GLU A CA 1
ATOM 1446 C C . GLU A 1 183 ? 30.564 -2.170 -0.147 1.00 33.30 199 GLU A C 1
ATOM 1447 O O . GLU A 1 183 ? 31.266 -1.164 -0.009 1.00 35.57 199 GLU A O 1
ATOM 1453 N N . ARG A 1 184 ? 29.259 -2.121 -0.392 1.00 25.36 200 ARG A N 1
ATOM 1454 C CA . ARG A 1 184 ? 28.536 -0.855 -0.471 1.00 26.65 200 ARG A CA 1
ATOM 1455 C C . ARG A 1 184 ? 27.437 -0.671 0.581 1.00 27.74 200 ARG A C 1
ATOM 1456 O O . ARG A 1 184 ? 26.874 0.388 0.683 1.00 25.75 200 ARG A O 1
ATOM 1464 N N . LYS A 1 185 ? 27.177 -1.697 1.368 1.00 25.22 201 LYS A N 1
ATOM 1465 C CA . LYS A 1 185 ? 26.099 -1.661 2.362 1.00 25.37 201 LYS A CA 1
ATOM 1466 C C . LYS A 1 185 ? 24.775 -1.252 1.717 1.00 27.94 201 LYS A C 1
ATOM 1467 O O . LYS A 1 185 ? 23.978 -0.498 2.289 1.00 25.17 201 LYS A O 1
ATOM 1473 N N . ILE A 1 186 ? 24.541 -1.758 0.507 1.00 20.94 202 ILE A N 1
ATOM 1474 C CA . ILE A 1 186 ? 23.273 -1.604 -0.192 1.00 18.92 202 ILE A CA 1
ATOM 1475 C C . ILE A 1 186 ? 22.527 -2.925 -0.116 1.00 21.87 202 ILE A C 1
ATOM 1476 O O . ILE A 1 186 ? 23.079 -3.973 -0.475 1.00 19.87 202 ILE A O 1
ATOM 1481 N N . LEU A 1 187 ? 21.268 -2.874 0.316 1.00 18.49 203 LEU A N 1
ATOM 1482 C CA . LEU A 1 187 ? 20.368 -4.023 0.279 1.00 18.69 203 LEU A CA 1
ATOM 1483 C C . LEU A 1 187 ? 19.200 -3.732 -0.655 1.00 19.41 203 LEU A C 1
ATOM 1484 O O . LEU A 1 187 ? 18.434 -2.795 -0.418 1.00 19.42 203 LEU A O 1
ATOM 1489 N N . PHE A 1 188 ? 19.047 -4.537 -1.705 1.00 16.24 204 PHE A N 1
ATOM 1490 C CA . PHE A 1 188 ? 17.828 -4.495 -2.509 1.00 16.47 204 PHE A CA 1
ATOM 1491 C C . PHE A 1 188 ? 16.833 -5.448 -1.863 1.00 17.22 204 PHE A C 1
ATOM 1492 O O . PHE A 1 188 ? 17.015 -6.667 -1.909 1.00 16.37 204 PHE A O 1
ATOM 1500 N N . GLY A 1 189 ? 15.783 -4.894 -1.263 1.00 18.29 205 GLY A N 1
ATOM 1501 C CA . GLY A 1 189 ? 14.766 -5.707 -0.619 1.00 18.43 205 GLY A CA 1
ATOM 1502 C C . GLY A 1 189 ? 13.596 -6.064 -1.516 1.00 17.09 205 GLY A C 1
ATOM 1503 O O . GLY A 1 189 ? 12.952 -7.098 -1.315 1.00 18.80 205 GLY A O 1
ATOM 1504 N N . GLY A 1 190 ? 13.296 -5.222 -2.506 1.00 14.80 206 GLY A N 1
ATOM 1505 C CA . GLY A 1 190 ? 12.249 -5.609 -3.436 1.00 16.34 206 GLY A CA 1
ATOM 1506 C C . GLY A 1 190 ? 10.872 -5.612 -2.788 1.00 19.09 206 GLY A C 1
ATOM 1507 O O . GLY A 1 190 ? 10.605 -4.886 -1.834 1.00 16.89 206 GLY A O 1
ATOM 1508 N N . CYS A 1 191 ? 9.982 -6.417 -3.350 1.00 16.94 207 CYS A N 1
ATOM 1509 C CA . CYS A 1 191 ? 8.605 -6.423 -2.914 1.00 17.28 207 CYS A CA 1
ATOM 1510 C C . CYS A 1 191 ? 8.280 -6.925 -1.523 1.00 18.62 207 CYS A C 1
ATOM 1511 O O . CYS A 1 191 ? 7.182 -6.906 -1.111 1.00 20.68 207 CYS A O 1
ATOM 1514 N N . MET A 1 192 ? 9.235 -7.470 -0.832 1.00 17.02 208 MET A N 1
ATOM 1515 C CA . MET A 1 192 ? 8.967 -7.776 0.572 1.00 16.49 208 MET A CA 1
ATOM 1516 C C . MET A 1 192 ? 9.041 -6.548 1.465 1.00 21.21 208 MET A C 1
ATOM 1517 O O . MET A 1 192 ? 8.644 -6.630 2.633 1.00 18.85 208 MET A O 1
ATOM 1522 N N . LEU A 1 193 ? 9.548 -5.421 0.963 1.00 17.56 209 LEU A N 1
ATOM 1523 C CA . LEU A 1 193 ? 9.626 -4.197 1.753 1.00 18.39 209 LEU A CA 1
ATOM 1524 C C . LEU A 1 193 ? 8.586 -3.201 1.260 1.00 17.87 209 LEU A C 1
ATOM 1525 O O . LEU A 1 193 ? 8.296 -3.133 0.064 1.00 22.18 209 LEU A O 1
ATOM 1530 N N . ARG A 1 194 ? 8.025 -2.428 2.184 1.00 19.04 210 ARG A N 1
ATOM 1531 C CA . ARG A 1 194 ? 6.888 -1.563 1.894 1.00 19.30 210 ARG A CA 1
ATOM 1532 C C . ARG A 1 194 ? 7.197 -0.134 2.300 1.00 21.13 210 ARG A C 1
ATOM 1533 O O . ARG A 1 194 ? 7.780 0.111 3.362 1.00 20.60 210 ARG A O 1
ATOM 1541 N N . VAL A 1 195 ? 6.715 0.771 1.473 1.00 16.76 211 VAL A N 1
ATOM 1542 C CA . VAL A 1 195 ? 6.759 2.193 1.698 1.00 20.81 211 VAL A CA 1
ATOM 1543 C C . VAL A 1 195 ? 5.279 2.519 1.993 1.00 27.64 211 VAL A C 1
ATOM 1544 O O . VAL A 1 195 ? 4.391 2.000 1.364 1.00 31.03 211 VAL A O 1
ATOM 1548 N N . GLY A 1 196 ? 5.019 3.379 2.950 1.00 25.89 212 GLY A N 1
ATOM 1549 C CA . GLY A 1 196 ? 3.639 3.632 3.326 1.00 27.66 212 GLY A CA 1
ATOM 1550 C C . GLY A 1 196 ? 3.114 2.588 4.298 1.00 29.25 212 GLY A C 1
ATOM 1551 O O . GLY A 1 196 ? 3.876 1.874 4.959 1.00 29.16 212 GLY A O 1
ATOM 1552 N N . ASN A 1 197 ? 1.782 2.494 4.380 1.00 24.06 213 ASN A N 1
ATOM 1553 C CA . ASN A 1 197 ? 1.121 1.701 5.414 1.00 27.69 213 ASN A CA 1
ATOM 1554 C C . ASN A 1 197 ? 0.515 0.401 4.912 1.00 36.13 213 ASN A C 1
ATOM 1555 O O . ASN A 1 197 ? -0.017 -0.366 5.722 1.00 42.28 213 ASN A O 1
ATOM 1560 N N . GLY A 1 198 ? 0.545 0.140 3.614 1.00 29.81 214 GLY A N 1
ATOM 1561 C CA . GLY A 1 198 ? -0.107 -1.026 3.064 1.00 40.03 214 GLY A CA 1
ATOM 1562 C C . GLY A 1 198 ? 0.850 -2.177 2.770 1.00 33.49 214 GLY A C 1
ATOM 1563 O O . GLY A 1 198 ? 2.069 -2.034 2.746 1.00 32.78 214 GLY A O 1
ATOM 1564 N N . THR A 1 199 ? 0.253 -3.345 2.549 1.00 33.97 215 THR A N 1
ATOM 1565 C CA . THR A 1 199 ? 0.981 -4.535 2.128 1.00 34.42 215 THR A CA 1
ATOM 1566 C C . THR A 1 199 ? 1.110 -4.660 0.617 1.00 31.29 215 THR A C 1
ATOM 1567 O O . THR A 1 199 ? 1.995 -5.383 0.131 1.00 27.17 215 THR A O 1
ATOM 1571 N N . GLY A 1 200 ? 0.250 -3.994 -0.138 1.00 31.84 216 GLY A N 1
ATOM 1572 C CA . GLY A 1 200 ? 0.143 -4.279 -1.547 1.00 27.37 216 GLY A CA 1
ATOM 1573 C C . GLY A 1 200 ? -0.661 -5.547 -1.775 1.00 29.56 216 GLY A C 1
ATOM 1574 O O . GLY A 1 200 ? -1.253 -6.124 -0.859 1.00 34.33 216 GLY A O 1
ATOM 1575 N N . ASN A 1 201 ? -0.669 -5.984 -3.030 1.00 31.41 217 ASN A N 1
ATOM 1576 C CA . ASN A 1 201 ? -1.414 -7.177 -3.420 1.00 36.10 217 ASN A CA 1
ATOM 1577 C C . ASN A 1 201 ? -0.932 -8.392 -2.639 1.00 37.38 217 ASN A C 1
ATOM 1578 O O . ASN A 1 201 ? 0.271 -8.645 -2.542 1.00 35.89 217 ASN A O 1
ATOM 1583 N N . ARG A 1 202 ? -1.870 -9.118 -2.070 1.00 30.52 218 ARG A N 1
ATOM 1584 C CA . ARG A 1 202 ? -1.547 -10.272 -1.265 1.00 31.56 218 ARG A CA 1
ATOM 1585 C C . ARG A 1 202 ? -1.825 -11.645 -1.897 1.00 29.71 218 ARG A C 1
ATOM 1586 O O . ARG A 1 202 ? -1.734 -12.648 -1.232 1.00 29.46 218 ARG A O 1
ATOM 1594 N N . ALA A 1 203 ? -2.120 -11.672 -3.183 1.00 32.23 219 ALA A N 1
ATOM 1595 C CA . ALA A 1 203 ? -2.481 -12.932 -3.822 1.00 35.04 219 ALA A CA 1
ATOM 1596 C C . ALA A 1 203 ? -1.431 -14.018 -3.602 1.00 31.24 219 ALA A C 1
ATOM 1597 O O . ALA A 1 203 ? -1.780 -15.195 -3.462 1.00 33.32 219 ALA A O 1
ATOM 1599 N N . ASP A 1 204 ? -0.178 -13.630 -3.503 1.00 24.99 220 ASP A N 1
ATOM 1600 C CA . ASP A 1 204 ? 0.839 -14.607 -3.316 1.00 23.94 220 ASP A CA 1
ATOM 1601 C C . ASP A 1 204 ? 1.468 -14.499 -1.982 1.00 25.30 220 ASP A C 1
ATOM 1602 O O . ASP A 1 204 ? 2.353 -15.202 -1.756 1.00 23.46 220 ASP A O 1
ATOM 1607 N N . ALA A 1 205 ? 1.011 -13.628 -1.103 1.00 22.84 221 ALA A N 1
ATOM 1608 C CA . ALA A 1 205 ? 1.682 -13.418 0.165 1.00 20.58 221 ALA A CA 1
ATOM 1609 C C . ALA A 1 205 ? 1.481 -14.460 1.256 1.00 28.19 221 ALA A C 1
ATOM 1610 O O . ALA A 1 205 ? 0.470 -15.107 1.291 1.00 31.31 221 ALA A O 1
ATOM 1612 N N . ASN A 1 206 ? 2.475 -14.607 2.118 1.00 26.61 222 ASN A N 1
ATOM 1613 C CA . ASN A 1 206 ? 2.368 -15.472 3.292 1.00 22.49 222 ASN A CA 1
ATOM 1614 C C . ASN A 1 206 ? 2.350 -14.549 4.505 1.00 26.93 222 ASN A C 1
ATOM 1615 O O . ASN A 1 206 ? 3.397 -14.160 5.023 1.00 27.40 222 ASN A O 1
ATOM 1620 N N . MET A 1 207 ? 1.147 -14.207 4.965 1.00 29.53 223 MET A N 1
ATOM 1621 C CA . MET A 1 207 ? 1.029 -13.306 6.101 1.00 28.90 223 MET A CA 1
ATOM 1622 C C . MET A 1 207 ? 1.510 -13.938 7.402 1.00 28.78 223 MET A C 1
ATOM 1623 O O . MET A 1 207 ? 1.750 -13.213 8.376 1.00 30.47 223 MET A O 1
ATOM 1628 N N . ASP A 1 208 ? 1.661 -15.265 7.444 1.00 31.23 224 ASP A N 1
ATOM 1629 C CA . ASP A 1 208 ? 2.165 -15.912 8.651 1.00 30.53 224 ASP A CA 1
ATOM 1630 C C . ASP A 1 208 ? 3.667 -15.716 8.834 1.00 33.80 224 ASP A C 1
ATOM 1631 O O . ASP A 1 208 ? 4.128 -15.602 9.972 1.00 27.14 224 ASP A O 1
ATOM 1636 N N . THR A 1 209 ? 4.446 -15.678 7.745 1.00 28.14 225 THR A N 1
ATOM 1637 C CA . THR A 1 209 ? 5.902 -15.635 7.839 1.00 26.64 225 THR A CA 1
ATOM 1638 C C . THR A 1 209 ? 6.517 -14.302 7.418 1.00 27.67 225 THR A C 1
ATOM 1639 O O . THR A 1 209 ? 7.714 -14.087 7.656 1.00 26.21 225 THR A O 1
ATOM 1643 N N . TRP A 1 210 ? 5.746 -13.411 6.794 1.00 22.55 226 TRP A N 1
ATOM 1644 C CA . TRP A 1 210 ? 6.338 -12.232 6.163 1.00 26.27 226 TRP A CA 1
ATOM 1645 C C . TRP A 1 210 ? 7.066 -11.364 7.188 1.00 23.17 226 TRP A C 1
ATOM 1646 O O . TRP A 1 210 ? 8.223 -10.983 6.985 1.00 24.61 226 TRP A O 1
ATOM 1657 N N . LYS A 1 211 ? 6.431 -11.084 8.326 1.00 24.34 227 LYS A N 1
ATOM 1658 C CA . LYS A 1 211 ? 7.083 -10.210 9.294 1.00 23.63 227 LYS A CA 1
ATOM 1659 C C . LYS A 1 211 ? 8.357 -10.841 9.837 1.00 25.60 227 LYS A C 1
ATOM 1660 O O . LYS A 1 211 ? 9.394 -10.176 9.938 1.00 23.44 227 LYS A O 1
ATOM 1666 N N A SER A 1 212 ? 8.302 -12.128 10.198 0.50 30.55 228 SER A N 1
ATOM 1667 N N B SER A 1 212 ? 8.293 -12.127 10.199 0.50 30.55 228 SER A N 1
ATOM 1668 C CA A SER A 1 212 ? 9.481 -12.775 10.768 0.50 28.19 228 SER A CA 1
ATOM 1669 C CA B SER A 1 212 ? 9.462 -12.805 10.753 0.50 28.13 228 SER A CA 1
ATOM 1670 C C A SER A 1 212 ? 10.606 -12.887 9.748 0.50 29.65 228 SER A C 1
ATOM 1671 C C B SER A 1 212 ? 10.599 -12.844 9.744 0.50 29.76 228 SER A C 1
ATOM 1672 O O A SER A 1 212 ? 11.786 -12.838 10.117 0.50 30.69 228 SER A O 1
ATOM 1673 O O B SER A 1 212 ? 11.773 -12.707 10.110 0.50 30.00 228 SER A O 1
ATOM 1678 N N . SER A 1 213 ? 10.268 -13.015 8.463 1.00 26.27 229 SER A N 1
ATOM 1679 C CA . SER A 1 213 ? 11.298 -13.039 7.432 1.00 22.14 229 SER A CA 1
ATOM 1680 C C . SER A 1 213 ? 11.962 -11.678 7.290 1.00 26.92 229 SER A C 1
ATOM 1681 O O . SER A 1 213 ? 13.192 -11.587 7.190 1.00 25.29 229 SER A O 1
ATOM 1684 N N . VAL A 1 214 ? 11.167 -10.604 7.283 1.00 26.50 230 VAL A N 1
ATOM 1685 C CA . VAL A 1 214 ? 11.756 -9.272 7.155 1.00 24.58 230 VAL A CA 1
ATOM 1686 C C . VAL A 1 214 ? 12.569 -8.926 8.396 1.00 26.27 230 VAL A C 1
ATOM 1687 O O . VAL A 1 214 ? 13.582 -8.222 8.306 1.00 25.58 230 VAL A O 1
ATOM 1691 N N . GLU A 1 215 ? 12.177 -9.435 9.566 1.00 25.52 231 GLU A N 1
ATOM 1692 C CA . GLU A 1 215 ? 12.976 -9.159 10.751 1.00 24.76 231 GLU A CA 1
ATOM 1693 C C . GLU A 1 215 ? 14.397 -9.699 10.603 1.00 26.62 231 GLU A C 1
ATOM 1694 O O . GLU A 1 215 ? 15.336 -9.137 11.179 1.00 33.34 231 GLU A O 1
ATOM 1700 N N . ARG A 1 216 ? 14.587 -10.756 9.808 1.00 25.29 232 ARG A N 1
ATOM 1701 C CA . ARG A 1 216 ? 15.936 -11.279 9.625 1.00 28.46 232 ARG A CA 1
ATOM 1702 C C . ARG A 1 216 ? 16.833 -10.311 8.879 1.00 29.42 232 ARG A C 1
ATOM 1703 O O . ARG A 1 216 ? 18.059 -10.421 8.983 1.00 30.98 232 ARG A O 1
ATOM 1711 N N . LEU A 1 217 ? 16.255 -9.365 8.137 1.00 24.89 233 LEU A N 1
ATOM 1712 C CA . LEU A 1 217 ? 17.056 -8.390 7.413 1.00 25.00 233 LEU A CA 1
ATOM 1713 C C . LEU A 1 217 ? 17.725 -7.384 8.332 1.00 29.23 233 LEU A C 1
ATOM 1714 O O . LEU A 1 217 ? 18.592 -6.643 7.865 1.00 28.27 233 LEU A O 1
ATOM 1719 N N . ARG A 1 218 ? 17.354 -7.336 9.615 1.00 28.14 234 ARG A N 1
ATOM 1720 C CA . ARG A 1 218 ? 18.012 -6.417 10.537 1.00 33.71 234 ARG A CA 1
ATOM 1721 C C . ARG A 1 218 ? 19.502 -6.704 10.677 1.00 34.86 234 ARG A C 1
ATOM 1722 O O . ARG A 1 218 ? 20.260 -5.814 11.080 1.00 38.79 234 ARG A O 1
ATOM 1730 N N . ASP A 1 219 ? 19.941 -7.920 10.356 1.00 32.78 235 ASP A N 1
ATOM 1731 C CA . ASP A 1 219 ? 21.344 -8.272 10.504 1.00 37.24 235 ASP A CA 1
ATOM 1732 C C . ASP A 1 219 ? 22.218 -7.734 9.382 1.00 38.01 235 ASP A C 1
ATOM 1733 O O . ASP A 1 219 ? 23.445 -7.769 9.512 1.00 36.28 235 ASP A O 1
ATOM 1738 N N . PHE A 1 220 ? 21.639 -7.254 8.286 1.00 30.85 236 PHE A N 1
ATOM 1739 C CA . PHE A 1 220 ? 22.446 -6.652 7.237 1.00 30.80 236 PHE A CA 1
ATOM 1740 C C . PHE A 1 220 ? 22.864 -5.252 7.660 1.00 32.24 236 PHE A C 1
ATOM 1741 O O . PHE A 1 220 ? 22.044 -4.477 8.161 1.00 35.80 236 PHE A O 1
ATOM 1749 N N . ASP A 1 221 ? 24.138 -4.930 7.452 1.00 34.16 237 ASP A N 1
ATOM 1750 C CA . ASP A 1 221 ? 24.643 -3.582 7.697 1.00 34.77 237 ASP A CA 1
ATOM 1751 C C . ASP A 1 221 ? 24.345 -2.734 6.467 1.00 30.73 237 ASP A C 1
ATOM 1752 O O . ASP A 1 221 ? 24.979 -2.907 5.419 1.00 31.67 237 ASP A O 1
ATOM 1757 N N . CYS A 1 222 ? 23.385 -1.819 6.585 1.00 28.07 238 CYS A N 1
ATOM 1758 C CA . CYS A 1 222 ? 22.866 -1.099 5.431 1.00 27.33 238 CYS A CA 1
ATOM 1759 C C . CYS A 1 222 ? 23.040 0.401 5.584 1.00 29.28 238 CYS A C 1
ATOM 1760 O O . CYS A 1 222 ? 22.834 0.961 6.668 1.00 33.72 238 CYS A O 1
ATOM 1763 N N . VAL A 1 223 ? 23.401 1.039 4.474 1.00 27.66 239 VAL A N 1
ATOM 1764 C CA . VAL A 1 223 ? 23.365 2.488 4.319 1.00 27.13 239 VAL A CA 1
ATOM 1765 C C . VAL A 1 223 ? 22.162 2.849 3.452 1.00 26.91 239 VAL A C 1
ATOM 1766 O O . VAL A 1 223 ? 21.571 3.927 3.589 1.00 28.52 239 VAL A O 1
ATOM 1770 N N . ALA A 1 224 ? 21.777 1.942 2.559 1.00 23.76 240 ALA A N 1
ATOM 1771 C CA . ALA A 1 224 ? 20.638 2.178 1.691 1.00 22.02 240 ALA A CA 1
ATOM 1772 C C . ALA A 1 224 ? 19.896 0.869 1.480 1.00 21.17 240 ALA A C 1
ATOM 1773 O O . ALA A 1 224 ? 20.515 -0.199 1.409 1.00 22.38 240 ALA A O 1
ATOM 1775 N N . VAL A 1 225 ? 18.570 0.962 1.381 1.00 18.66 241 VAL A N 1
ATOM 1776 C CA . VAL A 1 225 ? 17.697 -0.201 1.240 1.00 18.95 241 VAL A CA 1
ATOM 1777 C C . VAL A 1 225 ? 16.641 0.117 0.185 1.00 18.69 241 VAL A C 1
ATOM 1778 O O . VAL A 1 225 ? 15.951 1.140 0.279 1.00 20.65 241 VAL A O 1
ATOM 1782 N N . ILE A 1 226 ? 16.503 -0.749 -0.812 1.00 19.13 242 ILE A N 1
ATOM 1783 C CA . ILE A 1 226 ? 15.657 -0.462 -1.971 1.00 19.20 242 ILE A CA 1
ATOM 1784 C C . ILE A 1 226 ? 14.383 -1.284 -1.858 1.00 16.66 242 ILE A C 1
ATOM 1785 O O . ILE A 1 226 ? 14.447 -2.518 -1.952 1.00 15.56 242 ILE A O 1
ATOM 1790 N N . PRO A 1 227 ? 13.235 -0.625 -1.753 1.00 13.68 243 PRO A N 1
ATOM 1791 C CA . PRO A 1 227 ? 11.987 -1.372 -1.737 1.00 13.75 243 PRO A CA 1
ATOM 1792 C C . PRO A 1 227 ? 11.498 -1.578 -3.169 1.00 15.99 243 PRO A C 1
ATOM 1793 O O . PRO A 1 227 ? 11.971 -0.960 -4.043 1.00 15.86 243 PRO A O 1
ATOM 1797 N N . GLY A 1 228 ? 10.509 -2.422 -3.367 1.00 14.76 244 GLY A N 1
ATOM 1798 C CA . GLY A 1 228 ? 10.000 -2.688 -4.692 1.00 15.93 244 GLY A CA 1
ATOM 1799 C C . GLY A 1 228 ? 9.191 -1.563 -5.292 1.00 20.84 244 GLY A C 1
ATOM 1800 O O . GLY A 1 228 ? 9.117 -1.419 -6.487 1.00 16.80 244 GLY A O 1
ATOM 1801 N N . HIS A 1 229 ? 8.553 -0.783 -4.426 1.00 16.35 245 HIS A N 1
ATOM 1802 C CA . HIS A 1 229 ? 7.752 0.332 -4.899 1.00 16.89 245 HIS A CA 1
ATOM 1803 C C . HIS A 1 229 ? 7.876 1.508 -3.963 1.00 20.31 245 HIS A C 1
ATOM 1804 O O . HIS A 1 229 ? 7.900 1.303 -2.785 1.00 18.56 245 HIS A O 1
ATOM 1811 N N . GLY A 1 230 ? 7.922 2.716 -4.514 1.00 15.63 246 GLY A N 1
ATOM 1812 C CA . GLY A 1 230 ? 8.076 3.892 -3.691 1.00 15.36 246 GLY A CA 1
ATOM 1813 C C . GLY A 1 230 ? 9.463 4.493 -3.716 1.00 19.29 246 GLY A C 1
ATOM 1814 O O . GLY A 1 230 ? 10.430 3.816 -3.900 1.00 17.82 246 GLY A O 1
ATOM 1815 N N . ILE A 1 231 ? 9.546 5.794 -3.541 1.00 16.65 247 ILE A N 1
ATOM 1816 C CA . ILE A 1 231 ? 10.843 6.462 -3.554 1.00 17.82 247 ILE A CA 1
ATOM 1817 C C . ILE A 1 231 ? 11.293 6.725 -2.127 1.00 23.89 247 ILE A C 1
ATOM 1818 O O . ILE A 1 231 ? 11.161 7.839 -1.605 1.00 26.66 247 ILE A O 1
ATOM 1823 N N . ARG A 1 232 ? 11.818 5.696 -1.484 1.00 21.06 248 ARG A N 1
ATOM 1824 C CA . ARG A 1 232 ? 12.340 5.826 -0.135 1.00 20.36 248 ARG A CA 1
ATOM 1825 C C . ARG A 1 232 ? 13.412 4.769 0.025 1.00 20.68 248 ARG A C 1
ATOM 1826 O O . ARG A 1 232 ? 13.132 3.583 -0.168 1.00 20.74 248 ARG A O 1
ATOM 1834 N N . PHE A 1 233 ? 14.635 5.184 0.356 1.00 20.67 249 PHE A N 1
ATOM 1835 C CA . PHE A 1 233 ? 15.757 4.257 0.337 1.00 23.62 249 PHE A CA 1
ATOM 1836 C C . PHE A 1 233 ? 16.587 4.268 1.615 1.00 24.88 249 PHE A C 1
ATOM 1837 O O . PHE A 1 233 ? 17.661 3.659 1.639 1.00 23.37 249 PHE A O 1
ATOM 1845 N N . ASP A 1 234 ? 16.131 4.922 2.683 1.00 24.47 250 ASP A N 1
ATOM 1846 C CA . ASP A 1 234 ? 16.871 4.843 3.934 1.00 20.38 250 ASP A CA 1
ATOM 1847 C C . ASP A 1 234 ? 16.657 3.474 4.573 1.00 21.24 250 ASP A C 1
ATOM 1848 O O . ASP A 1 234 ? 15.652 2.811 4.310 1.00 22.76 250 ASP A O 1
ATOM 1853 N N . PRO A 1 235 ? 17.595 3.030 5.421 1.00 24.93 251 PRO A N 1
ATOM 1854 C CA . PRO A 1 235 ? 17.432 1.722 6.078 1.00 27.70 251 PRO A CA 1
ATOM 1855 C C . PRO A 1 235 ? 16.175 1.620 6.932 1.00 23.30 251 PRO A C 1
ATOM 1856 O O . PRO A 1 235 ? 15.739 0.501 7.236 1.00 25.00 251 PRO A O 1
ATOM 1860 N N . GLY A 1 236 ? 15.574 2.747 7.314 1.00 25.65 252 GLY A N 1
ATOM 1861 C CA . GLY A 1 236 ? 14.336 2.709 8.073 1.00 25.66 252 GLY A CA 1
ATOM 1862 C C . GLY A 1 236 ? 13.170 2.099 7.321 1.00 25.18 252 GLY A C 1
ATOM 1863 O O . GLY A 1 236 ? 12.147 1.775 7.937 1.00 26.01 252 GLY A O 1
ATOM 1864 N N . VAL A 1 237 ? 13.297 1.937 5.999 1.00 22.49 253 VAL A N 1
ATOM 1865 C CA . VAL A 1 237 ? 12.292 1.194 5.240 1.00 22.14 253 VAL A CA 1
ATOM 1866 C C . VAL A 1 237 ? 12.089 -0.185 5.846 1.00 21.54 253 VAL A C 1
ATOM 1867 O O . VAL A 1 237 ? 10.972 -0.722 5.843 1.00 20.56 253 VAL A O 1
ATOM 1871 N N . ILE A 1 238 ? 13.157 -0.787 6.378 1.00 23.08 254 ILE A N 1
ATOM 1872 C CA . ILE A 1 238 ? 13.024 -2.114 6.979 1.00 22.09 254 ILE A CA 1
ATOM 1873 C C . ILE A 1 238 ? 12.099 -2.051 8.189 1.00 19.52 254 ILE A C 1
ATOM 1874 O O . ILE A 1 238 ? 11.200 -2.885 8.359 1.00 22.92 254 ILE A O 1
ATOM 1879 N N . GLU A 1 239 ? 12.289 -1.070 9.051 1.00 23.03 255 GLU A N 1
ATOM 1880 C CA . GLU A 1 239 ? 11.414 -0.959 10.213 1.00 27.53 255 GLU A CA 1
ATOM 1881 C C . GLU A 1 239 ? 9.997 -0.559 9.806 1.00 28.19 255 GLU A C 1
ATOM 1882 O O . GLU A 1 239 ? 9.033 -1.041 10.362 1.00 25.97 255 GLU A O 1
ATOM 1888 N N . ASN A 1 240 ? 9.859 0.314 8.822 1.00 22.06 256 ASN A N 1
ATOM 1889 C CA . ASN A 1 240 ? 8.502 0.608 8.369 1.00 24.71 256 ASN A CA 1
ATOM 1890 C C . ASN A 1 240 ? 7.786 -0.658 7.920 1.00 26.57 256 ASN A C 1
ATOM 1891 O O . ASN A 1 240 ? 6.620 -0.887 8.264 1.00 24.64 256 ASN A O 1
ATOM 1896 N N . THR A 1 241 ? 8.470 -1.491 7.138 1.00 21.50 257 THR A N 1
ATOM 1897 C CA . THR A 1 241 ? 7.873 -2.744 6.694 1.00 20.69 257 THR A CA 1
ATOM 1898 C C . THR A 1 241 ? 7.434 -3.593 7.879 1.00 21.97 257 THR A C 1
ATOM 1899 O O . THR A 1 241 ? 6.294 -4.075 7.921 1.00 24.28 257 THR A O 1
ATOM 1903 N N . ILE A 1 242 ? 8.326 -3.787 8.854 1.00 20.86 258 ILE A N 1
ATOM 1904 C CA . ILE A 1 242 ? 7.977 -4.577 10.033 1.00 25.19 258 ILE A CA 1
ATOM 1905 C C . ILE A 1 242 ? 6.767 -3.975 10.737 1.00 29.05 258 ILE A C 1
ATOM 1906 O O . ILE A 1 242 ? 5.870 -4.700 11.191 1.00 29.49 258 ILE A O 1
ATOM 1911 N N . SER A 1 243 ? 6.701 -2.641 10.801 1.00 29.81 259 SER A N 1
ATOM 1912 C CA . SER A 1 243 ? 5.631 -1.977 11.544 1.00 29.13 259 SER A CA 1
ATOM 1913 C C . SER A 1 243 ? 4.266 -2.184 10.896 1.00 30.74 259 SER A C 1
ATOM 1914 O O . SER A 1 243 ? 3.242 -2.145 11.589 1.00 32.62 259 SER A O 1
ATOM 1917 N N . VAL A 1 244 ? 4.218 -2.424 9.585 1.00 24.22 260 VAL A N 1
ATOM 1918 C CA . VAL A 1 244 ? 2.943 -2.564 8.890 1.00 24.25 260 VAL A CA 1
ATOM 1919 C C . VAL A 1 244 ? 2.531 -4.018 8.702 1.00 28.22 260 VAL A C 1
ATOM 1920 O O . VAL A 1 244 ? 1.404 -4.277 8.262 1.00 32.15 260 VAL A O 1
ATOM 1924 N N . LEU A 1 245 ? 3.407 -4.996 9.056 1.00 27.85 261 LEU A N 1
ATOM 1925 C CA . LEU A 1 245 ? 2.976 -6.377 8.876 1.00 22.60 261 LEU A CA 1
ATOM 1926 C C . LEU A 1 245 ? 2.378 -6.938 10.165 1.00 27.17 261 LEU A C 1
ATOM 1927 O O . LEU A 1 245 ? 2.710 -6.482 11.262 1.00 26.26 261 LEU A O 1
ATOM 1932 N N . PRO A 1 246 ? 1.476 -7.922 10.075 1.00 25.96 262 PRO A N 1
ATOM 1933 C CA . PRO A 1 246 ? 0.872 -8.489 11.286 1.00 27.96 262 PRO A CA 1
ATOM 1934 C C . PRO A 1 246 ? 1.782 -9.489 11.988 1.00 36.37 262 PRO A C 1
ATOM 1935 O O . PRO A 1 246 ? 2.659 -10.087 11.350 1.00 29.43 262 PRO A O 1
#